Protein AF-A0A4R3Q0V5-F1 (afdb_monomer_lite)

Sequence (239 aa):
MDLADGASLELNTQTSIALRPSNGIGERIELINGEAMISRGMELAQALTVIAGDGSMSSRNARFNVSQSEPPATKKGGAFVQQKDNTMTISLRPILPLAAALTLSFASVGYSAEIFTTNGVAINGYDPVAYFTDHKPVKGSDKHTATYQGATFHFASAAHRDAFTANPGHFAPQYGGYCAFGTAQGHKASTEPQAFTVVDNKLYLNYNDSVLKTWRQDVSGYIKKADANWGKVRLQPDP

InterPro domains:
  IPR006860 FecR protein [PF04773] (3-71)
  IPR007029 YHS domain [PF04945] (129-175)

Radius of gyration: 23.53 Å; chains: 1; bounding box: 50×61×58 Å

Structure (mmCIF, N/CA/C/O backbone):
data_AF-A0A4R3Q0V5-F1
#
_entry.id   AF-A0A4R3Q0V5-F1
#
loop_
_atom_site.group_PDB
_atom_site.id
_atom_site.type_symbol
_atom_site.label_atom_id
_atom_site.label_alt_id
_atom_site.label_comp_id
_atom_site.label_asym_id
_atom_site.label_entity_id
_atom_site.label_seq_id
_atom_site.pdbx_PDB_ins_code
_atom_site.Cartn_x
_atom_site.Cartn_y
_atom_site.Cartn_z
_atom_site.occupancy
_atom_site.B_iso_or_equiv
_atom_site.auth_seq_id
_atom_site.auth_comp_id
_atom_site.auth_asym_id
_atom_site.auth_atom_id
_atom_site.pdbx_PDB_model_num
ATOM 1 N N . MET A 1 1 ? -26.298 8.132 -32.794 1.00 51.25 1 MET A N 1
ATOM 2 C CA . MET A 1 1 ? -27.408 7.160 -32.847 1.00 51.25 1 MET A CA 1
ATOM 3 C C . MET A 1 1 ? -27.765 6.802 -31.424 1.00 51.25 1 MET A C 1
ATOM 5 O O . MET A 1 1 ? -26.864 6.455 -30.671 1.00 51.25 1 MET A O 1
ATOM 9 N N . ASP A 1 2 ? -29.042 6.881 -31.075 1.00 48.97 2 ASP A N 1
ATOM 10 C CA . ASP A 1 2 ? -29.515 6.510 -29.743 1.00 48.97 2 ASP A CA 1
ATOM 11 C C . ASP A 1 2 ? -29.933 5.034 -29.726 1.00 48.97 2 ASP A C 1
ATOM 13 O O . ASP A 1 2 ? -30.581 4.548 -30.656 1.00 48.97 2 ASP A O 1
ATOM 17 N N . LEU A 1 3 ? -29.492 4.313 -28.699 1.00 58.09 3 LEU A N 1
ATOM 18 C CA . LEU A 1 3 ? -29.776 2.901 -28.453 1.00 58.09 3 LEU A CA 1
ATOM 19 C C . LEU A 1 3 ? -30.929 2.758 -27.448 1.00 58.09 3 LEU A C 1
ATOM 21 O O . LEU A 1 3 ? -31.303 3.715 -26.768 1.00 58.09 3 LEU A O 1
ATOM 25 N N . ALA A 1 4 ? -31.504 1.555 -27.363 1.00 46.31 4 ALA A N 1
ATOM 26 C CA . ALA A 1 4 ? -32.771 1.288 -26.675 1.00 46.31 4 ALA A CA 1
ATOM 27 C C . ALA A 1 4 ? -32.755 1.562 -25.156 1.00 46.31 4 ALA A C 1
ATOM 29 O O . ALA A 1 4 ? -33.811 1.569 -24.527 1.00 46.31 4 ALA A O 1
ATOM 30 N N . ASP A 1 5 ? -31.586 1.816 -24.568 1.00 55.50 5 ASP A N 1
ATOM 31 C CA . ASP A 1 5 ? -31.376 1.933 -23.128 1.00 55.50 5 ASP A CA 1
ATOM 32 C C . ASP A 1 5 ? -30.747 3.275 -22.690 1.00 55.50 5 ASP A C 1
ATOM 34 O O . ASP A 1 5 ? -30.164 3.397 -21.611 1.00 55.50 5 ASP A O 1
ATOM 38 N N . GLY A 1 6 ? -30.879 4.309 -23.529 1.00 52.16 6 GLY A N 1
ATOM 39 C CA . GLY A 1 6 ? -30.396 5.662 -23.235 1.00 52.16 6 GLY A CA 1
ATOM 40 C C . GLY A 1 6 ? -28.893 5.853 -23.458 1.00 52.16 6 GLY A C 1
ATOM 41 O O . GLY A 1 6 ? -28.337 6.885 -23.068 1.00 52.16 6 GLY A O 1
ATOM 42 N N . ALA A 1 7 ? -28.215 4.882 -24.079 1.00 55.56 7 ALA A N 1
ATOM 43 C CA . ALA A 1 7 ? -26.908 5.118 -24.682 1.00 55.56 7 ALA A CA 1
ATOM 44 C C . ALA A 1 7 ? -27.051 5.934 -25.966 1.00 55.56 7 ALA A C 1
ATOM 46 O O . ALA A 1 7 ? -27.840 5.589 -26.840 1.00 55.56 7 ALA A O 1
ATOM 47 N N . SER A 1 8 ? -26.211 6.949 -26.113 1.00 52.88 8 SER A N 1
ATOM 48 C CA . SER A 1 8 ? -25.960 7.615 -27.380 1.00 52.88 8 SER A CA 1
ATOM 49 C C . SER A 1 8 ? -24.568 7.243 -27.874 1.00 52.88 8 SER A C 1
ATOM 51 O O . SER A 1 8 ? -23.591 7.221 -27.115 1.00 52.88 8 SER A O 1
ATOM 53 N N . LEU A 1 9 ? -24.502 6.907 -29.154 1.00 57.62 9 LEU A N 1
ATOM 54 C CA . LEU A 1 9 ? -23.302 6.480 -29.849 1.00 57.62 9 LEU A CA 1
ATOM 55 C C . LEU A 1 9 ? -23.001 7.450 -30.988 1.00 57.62 9 LEU A C 1
ATOM 57 O O . LEU A 1 9 ? -23.801 7.587 -31.919 1.00 57.62 9 LEU A O 1
ATOM 61 N N . GLU A 1 10 ? -21.849 8.103 -30.932 1.00 55.50 10 GLU A N 1
ATOM 62 C CA . GLU A 1 10 ? -21.388 9.018 -31.972 1.00 55.50 10 GLU A CA 1
ATOM 63 C C . GLU A 1 10 ? -20.222 8.375 -32.729 1.00 55.50 10 GLU A C 1
ATOM 65 O O . GLU A 1 10 ? -19.238 7.934 -32.130 1.00 55.50 10 GLU A O 1
ATOM 70 N N . LEU A 1 11 ? -20.382 8.241 -34.047 1.00 54.06 11 LEU A N 1
ATOM 71 C CA . LEU A 1 11 ? -19.442 7.538 -34.920 1.00 54.06 11 LEU A CA 1
ATOM 72 C C . LEU A 1 11 ? -18.586 8.553 -35.668 1.00 54.06 11 LEU A C 1
ATOM 74 O O . LEU A 1 11 ? -19.134 9.427 -36.341 1.00 54.06 11 LEU A O 1
ATOM 78 N N . ASN A 1 12 ? -17.265 8.395 -35.620 1.00 55.06 12 ASN A N 1
ATOM 79 C CA . ASN A 1 12 ? -16.362 9.158 -36.479 1.00 55.06 12 ASN A CA 1
ATOM 80 C C . ASN A 1 12 ? -16.178 8.465 -37.843 1.00 55.06 12 ASN A C 1
ATOM 82 O O . ASN A 1 12 ? -16.655 7.347 -38.075 1.00 55.06 12 ASN A O 1
ATOM 86 N N . THR A 1 13 ? -15.507 9.136 -38.783 1.00 48.41 13 THR A N 1
ATOM 87 C CA . THR A 1 13 ? -15.308 8.638 -40.153 1.00 48.41 13 THR A CA 1
ATOM 88 C C . THR A 1 13 ? -14.553 7.298 -40.178 1.00 48.41 13 THR A C 1
ATOM 90 O O . THR A 1 13 ? -13.616 7.091 -39.418 1.00 48.41 13 THR A O 1
ATOM 93 N N . GLN A 1 14 ? -14.978 6.385 -41.067 1.00 45.44 14 GLN A N 1
ATOM 94 C CA . GLN A 1 14 ? -14.482 4.997 -41.218 1.00 45.44 14 GLN A CA 1
ATOM 95 C C . GLN A 1 14 ? -14.825 4.010 -40.081 1.00 45.44 14 GLN A C 1
ATOM 97 O O . GLN A 1 14 ? -14.161 2.986 -39.929 1.00 45.44 14 GLN A O 1
ATOM 102 N N . THR A 1 15 ? -15.903 4.254 -39.331 1.00 46.78 15 THR A N 1
ATOM 103 C CA . THR A 1 15 ? -16.307 3.379 -38.218 1.00 46.78 15 THR A CA 1
ATOM 104 C C . THR A 1 15 ? -17.338 2.320 -38.622 1.00 46.78 15 THR A C 1
ATOM 106 O O . THR A 1 15 ? -18.366 2.649 -39.211 1.00 46.78 15 THR A O 1
ATOM 109 N N . SER A 1 16 ? -17.086 1.047 -38.291 1.00 48.53 16 SER A N 1
ATOM 110 C CA . SER A 1 16 ? -18.006 -0.087 -38.504 1.00 48.53 16 SER A CA 1
ATOM 111 C C . SER A 1 16 ? -18.304 -0.808 -37.188 1.00 48.53 16 SER A C 1
ATOM 113 O O . SER A 1 16 ? -17.382 -1.151 -36.449 1.00 48.53 16 SER A O 1
ATOM 115 N N . ILE A 1 17 ? -19.587 -1.046 -36.891 1.00 54.16 17 ILE A N 1
ATOM 116 C CA . ILE A 1 17 ? -20.060 -1.619 -35.617 1.00 54.16 17 ILE A CA 1
ATOM 117 C C . ILE A 1 17 ? -21.088 -2.719 -35.871 1.00 54.16 17 ILE A C 1
ATOM 119 O O . ILE A 1 17 ? -21.924 -2.594 -36.765 1.00 54.16 17 ILE A O 1
ATOM 123 N N . ALA A 1 18 ? -21.062 -3.763 -35.041 1.00 45.44 18 ALA A N 1
ATOM 124 C CA . ALA A 1 18 ? -22.142 -4.736 -34.929 1.00 45.44 18 ALA A CA 1
ATOM 125 C C . ALA A 1 18 ? -22.799 -4.654 -33.543 1.00 45.44 18 ALA A C 1
ATOM 127 O O . ALA A 1 18 ? -22.137 -4.747 -32.508 1.00 45.44 18 ALA A O 1
ATOM 128 N N . LEU A 1 19 ? -24.124 -4.503 -33.526 1.00 50.09 19 LEU A N 1
ATOM 129 C CA . LEU A 1 19 ? -24.937 -4.577 -32.313 1.00 50.09 19 LEU A CA 1
ATOM 130 C C . LEU A 1 19 ? -25.494 -5.996 -32.192 1.00 50.09 19 LEU A C 1
ATOM 132 O O . LEU A 1 19 ? -26.115 -6.495 -33.133 1.00 50.09 19 LEU A O 1
ATOM 136 N N . ARG A 1 20 ? -25.281 -6.656 -31.048 1.00 51.31 20 ARG A N 1
ATOM 137 C CA . ARG A 1 20 ? -25.846 -7.987 -30.783 1.00 51.31 20 ARG A CA 1
ATOM 138 C C . ARG A 1 20 ? -26.666 -7.973 -29.490 1.00 51.31 20 ARG A C 1
ATOM 140 O O . ARG A 1 20 ? -26.156 -7.514 -28.466 1.00 51.31 20 ARG A O 1
ATOM 147 N N . PRO A 1 21 ? -27.898 -8.512 -29.488 1.00 43.78 21 PRO A N 1
ATOM 148 C CA . PRO A 1 21 ? -28.631 -8.717 -28.247 1.00 43.78 21 PRO A CA 1
ATOM 149 C C . PRO A 1 21 ? -27.905 -9.777 -27.408 1.00 43.78 21 PRO A C 1
ATOM 151 O O . PRO A 1 21 ? -27.525 -10.828 -27.928 1.00 43.78 21 PRO A O 1
ATOM 154 N N . SER A 1 22 ? -27.677 -9.501 -26.122 1.00 46.62 22 SER A N 1
ATOM 155 C CA . SER A 1 22 ? -27.099 -10.484 -25.200 1.00 46.62 22 SER A CA 1
ATOM 156 C C . SER A 1 22 ? -28.206 -11.161 -24.396 1.00 46.62 22 SER A C 1
ATOM 158 O O . SER A 1 22 ? -29.172 -10.522 -23.977 1.00 46.62 22 SER A O 1
ATOM 160 N N . ASN A 1 23 ? -28.075 -12.477 -24.216 1.00 43.16 23 ASN A N 1
ATOM 161 C CA . ASN A 1 23 ? -29.026 -13.350 -23.525 1.00 43.16 23 ASN A CA 1
ATOM 162 C C . ASN A 1 23 ? -29.043 -13.079 -22.005 1.00 43.16 23 ASN A C 1
ATOM 164 O O . ASN A 1 23 ? -28.651 -13.931 -21.212 1.00 43.16 23 ASN A O 1
ATOM 168 N N . GLY A 1 24 ? -29.483 -11.885 -21.601 1.00 41.03 24 GLY A N 1
ATOM 169 C CA . GLY A 1 24 ? -29.747 -11.522 -20.207 1.00 41.03 24 GLY A CA 1
ATOM 170 C C . GLY A 1 24 ? -28.596 -10.868 -19.432 1.00 41.03 24 GLY A C 1
ATOM 171 O O . GLY A 1 24 ? -28.723 -10.732 -18.220 1.00 41.03 24 GLY A O 1
ATOM 172 N N . ILE A 1 25 ? -27.499 -10.445 -20.080 1.00 42.22 25 ILE A N 1
ATOM 173 C CA . ILE A 1 25 ? -26.342 -9.796 -19.414 1.00 42.22 25 ILE A CA 1
ATOM 174 C C . ILE A 1 25 ? -26.039 -8.410 -20.027 1.00 42.22 25 ILE A C 1
ATOM 176 O O . ILE A 1 25 ? -24.888 -8.046 -20.256 1.00 42.22 25 ILE A O 1
ATOM 180 N N . GLY A 1 26 ? -27.082 -7.626 -20.317 1.00 50.62 26 GLY A N 1
ATOM 181 C CA . GLY A 1 26 ? -26.957 -6.275 -20.885 1.00 50.62 26 GLY A CA 1
ATOM 182 C C . GLY A 1 26 ? -26.629 -6.239 -22.385 1.00 50.62 26 GLY A C 1
ATOM 183 O O . GLY A 1 26 ? -26.308 -7.259 -22.990 1.00 50.62 26 GLY A O 1
ATOM 184 N N . GLU A 1 27 ? -26.760 -5.068 -23.012 1.00 53.47 27 GLU A N 1
ATOM 185 C CA . GLU A 1 27 ? -26.459 -4.871 -24.438 1.00 53.47 27 GLU A CA 1
ATOM 186 C C . GLU A 1 27 ? -24.952 -5.012 -24.727 1.00 53.47 27 GLU A C 1
ATOM 188 O O . GLU A 1 27 ? -24.115 -4.627 -23.909 1.00 53.47 27 GLU A O 1
ATOM 193 N N . ARG A 1 28 ? -24.595 -5.571 -25.894 1.00 56.16 28 ARG A N 1
ATOM 194 C CA . ARG A 1 28 ? -23.203 -5.766 -26.333 1.00 56.16 28 ARG A CA 1
ATOM 195 C C . ARG A 1 28 ? -22.960 -5.026 -27.644 1.00 56.16 28 ARG A C 1
ATOM 197 O O . ARG A 1 28 ? -23.637 -5.278 -28.643 1.00 56.16 28 ARG A O 1
ATOM 204 N N . ILE A 1 29 ? -21.959 -4.150 -27.631 1.00 58.69 29 ILE A N 1
ATOM 205 C CA . ILE A 1 29 ? -21.530 -3.364 -28.792 1.00 58.69 29 ILE A CA 1
ATOM 206 C C . ILE A 1 29 ? -20.139 -3.853 -29.200 1.00 58.69 29 ILE A C 1
ATOM 208 O O . ILE A 1 29 ? -19.209 -3.812 -28.391 1.00 58.69 29 ILE A O 1
ATOM 212 N N . GLU A 1 30 ? -20.007 -4.329 -30.439 1.00 56.00 30 GLU A N 1
ATOM 213 C CA . GLU A 1 30 ? -18.727 -4.733 -31.028 1.00 56.00 30 GLU A CA 1
ATOM 214 C C . GLU A 1 30 ? -18.257 -3.689 -32.040 1.00 56.00 30 GLU A C 1
ATOM 216 O O . GLU A 1 30 ? -18.910 -3.464 -33.063 1.00 56.00 30 GLU A O 1
ATOM 221 N N . LEU A 1 31 ? -17.111 -3.067 -31.756 1.00 51.47 31 LEU A N 1
ATOM 222 C CA . LEU A 1 31 ? -16.420 -2.184 -32.693 1.00 51.47 31 LEU A CA 1
ATOM 223 C C . LEU A 1 31 ? -15.531 -3.039 -33.603 1.00 51.47 31 LEU A C 1
ATOM 225 O O . LEU A 1 31 ? -14.720 -3.820 -33.108 1.00 51.47 31 LEU A O 1
ATOM 229 N N . ILE A 1 32 ? -15.723 -2.918 -34.917 1.00 51.44 32 ILE A N 1
ATOM 230 C CA . ILE A 1 32 ? -15.025 -3.731 -35.927 1.00 51.44 32 ILE A CA 1
ATOM 231 C C . ILE A 1 32 ? -13.851 -2.956 -36.541 1.00 51.44 32 ILE A C 1
ATOM 233 O O . ILE A 1 32 ? -12.831 -3.555 -36.875 1.00 51.44 32 ILE A O 1
ATOM 237 N N . ASN A 1 33 ? -14.002 -1.641 -36.723 1.00 42.12 33 ASN A N 1
ATOM 238 C CA . ASN A 1 33 ? -12.949 -0.723 -37.171 1.00 42.12 33 ASN A CA 1
ATOM 239 C C . ASN A 1 33 ? -13.370 0.732 -36.870 1.00 42.12 33 ASN A C 1
ATOM 241 O O . ASN A 1 33 ? -14.574 0.998 -36.810 1.00 42.12 33 ASN A O 1
ATOM 245 N N . GLY A 1 34 ? -12.416 1.655 -36.715 1.00 50.34 34 GLY A N 1
ATOM 246 C CA . GLY A 1 34 ? -12.646 3.100 -36.555 1.00 50.34 34 GLY A CA 1
ATOM 247 C C . GLY A 1 34 ? -12.667 3.609 -35.109 1.00 50.34 34 GLY A C 1
ATOM 248 O O . GLY A 1 34 ? -12.070 3.005 -34.215 1.00 50.34 34 GLY A O 1
ATOM 249 N N . GLU A 1 35 ? -13.332 4.748 -34.889 1.00 50.03 35 GLU A N 1
ATOM 250 C CA . GLU A 1 35 ? -13.437 5.414 -33.585 1.00 50.03 35 GLU A CA 1
ATOM 251 C C . GLU A 1 35 ? -14.895 5.732 -33.246 1.00 50.03 35 GLU A C 1
ATOM 253 O O . GLU A 1 35 ? -15.619 6.348 -34.034 1.00 50.03 35 GLU A O 1
ATOM 258 N N . ALA A 1 36 ? -15.320 5.348 -32.044 1.00 55.38 36 ALA A N 1
ATOM 259 C CA . ALA A 1 36 ? -16.656 5.651 -31.550 1.00 55.38 36 ALA A CA 1
ATOM 260 C C . ALA A 1 36 ? -16.598 6.252 -30.146 1.00 55.38 36 ALA A C 1
ATOM 262 O O . ALA A 1 36 ? -15.897 5.742 -29.263 1.00 55.38 36 ALA A O 1
ATOM 263 N N . MET A 1 37 ? -17.392 7.302 -29.935 1.00 50.75 37 MET A N 1
ATOM 264 C CA . MET A 1 37 ? -17.662 7.835 -28.608 1.00 50.75 37 MET A CA 1
ATOM 265 C C . MET A 1 37 ? -18.987 7.278 -28.102 1.00 50.75 37 MET A C 1
ATOM 267 O O . MET A 1 37 ? -20.028 7.423 -28.745 1.00 50.75 37 MET A O 1
ATOM 271 N N . ILE A 1 38 ? -18.945 6.654 -26.926 1.00 59.78 38 ILE A N 1
ATOM 272 C CA . ILE A 1 38 ? -20.128 6.081 -26.280 1.00 59.78 38 ILE A CA 1
ATOM 273 C C . ILE A 1 38 ? -20.432 6.890 -25.027 1.00 59.78 38 ILE A C 1
ATOM 275 O O . ILE A 1 38 ? -19.565 7.056 -24.169 1.00 59.78 38 ILE A O 1
ATOM 279 N N . SER A 1 39 ? -21.660 7.388 -24.917 1.00 51.66 39 SER A N 1
ATOM 280 C CA . SER A 1 39 ? -22.145 8.109 -23.741 1.00 51.66 39 SER A CA 1
ATOM 281 C C . SER A 1 39 ? -23.467 7.511 -23.277 1.00 51.66 39 SER A C 1
ATOM 283 O O . SER A 1 39 ? -24.396 7.412 -24.066 1.00 51.66 39 SER A O 1
ATOM 285 N N . ARG A 1 40 ? -23.588 7.135 -21.999 1.00 57.50 40 ARG A N 1
ATOM 286 C CA . ARG A 1 40 ? -24.842 6.604 -21.433 1.00 57.50 40 ARG A CA 1
ATOM 287 C C . ARG A 1 40 ? -25.222 7.338 -20.144 1.00 57.50 40 ARG A C 1
ATOM 289 O O . ARG A 1 40 ? -24.350 7.664 -19.338 1.00 57.50 40 ARG A O 1
ATOM 296 N N . GLY A 1 41 ? -26.513 7.648 -19.995 1.00 48.62 41 GLY A N 1
ATOM 297 C CA . GLY A 1 41 ? -27.083 8.320 -18.821 1.00 48.62 41 GLY A CA 1
ATOM 298 C C . GLY A 1 41 ? -27.108 7.436 -17.567 1.00 48.62 41 GLY A C 1
ATOM 299 O O . GLY A 1 41 ? -27.051 6.216 -17.658 1.00 48.62 41 GLY A O 1
ATOM 300 N N . MET A 1 42 ? -27.188 8.072 -16.396 1.00 46.09 42 MET A N 1
ATOM 301 C CA . MET A 1 42 ? -26.786 7.559 -15.072 1.00 46.09 42 MET A CA 1
ATOM 302 C C . MET A 1 42 ? -27.660 6.444 -14.456 1.00 46.09 42 MET A C 1
ATOM 304 O O . MET A 1 42 ? -27.523 6.159 -13.268 1.00 46.09 42 MET A O 1
ATOM 308 N N . GLU A 1 43 ? -28.568 5.819 -15.205 1.00 49.62 43 GLU A N 1
ATOM 309 C CA . GLU A 1 43 ? -29.700 5.116 -14.592 1.00 49.62 43 GLU A CA 1
ATOM 310 C C . GLU A 1 43 ? -30.045 3.770 -15.238 1.00 49.62 43 GLU A C 1
ATOM 312 O O . GLU A 1 43 ? -31.170 3.577 -15.673 1.00 49.62 43 GLU A O 1
ATOM 317 N N . LEU A 1 44 ? -29.122 2.794 -15.260 1.00 49.59 44 LEU A N 1
ATOM 318 C CA . LEU A 1 44 ? -29.512 1.383 -15.427 1.00 49.59 44 LEU A CA 1
ATOM 319 C C . LEU A 1 44 ? -28.695 0.399 -14.571 1.00 49.59 44 LEU A C 1
ATOM 321 O O . LEU A 1 44 ? -27.491 0.528 -14.364 1.00 49.59 44 LEU A O 1
ATOM 325 N N . ALA A 1 45 ? -29.390 -0.636 -14.085 1.00 47.38 45 ALA A N 1
ATOM 326 C CA . ALA A 1 45 ? -28.913 -1.625 -13.114 1.00 47.38 45 ALA A CA 1
ATOM 327 C C . ALA A 1 45 ? -27.976 -2.715 -13.683 1.00 47.38 45 ALA A C 1
ATOM 329 O O . ALA A 1 45 ? -27.543 -3.595 -12.933 1.00 47.38 45 ALA A O 1
ATOM 330 N N . GLN A 1 46 ? -27.649 -2.697 -14.979 1.00 50.56 46 GLN A N 1
ATOM 331 C CA . GLN A 1 46 ? -26.840 -3.727 -15.649 1.00 50.56 46 GLN A CA 1
ATOM 332 C C . GLN A 1 46 ? -25.678 -3.085 -16.417 1.00 50.56 46 GLN A C 1
ATOM 334 O O . GLN A 1 46 ? -25.827 -2.017 -17.002 1.00 50.56 46 GLN A O 1
ATOM 339 N N . ALA A 1 47 ? -24.499 -3.709 -16.353 1.00 49.50 47 ALA A N 1
ATOM 340 C CA . ALA A 1 47 ? -23.274 -3.163 -16.932 1.00 49.50 47 ALA A CA 1
ATOM 341 C C . ALA A 1 47 ? -23.277 -3.289 -18.464 1.00 49.50 47 ALA A C 1
ATOM 343 O O . ALA A 1 47 ? -23.574 -4.357 -18.997 1.00 49.50 47 ALA A O 1
ATOM 344 N N . LEU A 1 48 ? -22.915 -2.211 -19.161 1.00 55.38 48 LEU A N 1
ATOM 345 C CA . LEU A 1 48 ? -22.660 -2.222 -20.598 1.00 55.38 48 LEU A CA 1
ATOM 346 C C . LEU A 1 48 ? -21.292 -2.843 -20.841 1.00 55.38 48 LEU A C 1
ATOM 348 O O . LEU A 1 48 ? -20.298 -2.348 -20.308 1.00 55.38 48 LEU A O 1
ATOM 352 N N . THR A 1 49 ? -21.229 -3.887 -21.662 1.00 54.81 49 THR A N 1
ATOM 353 C CA . THR A 1 49 ? -19.958 -4.519 -22.025 1.00 54.81 49 THR A CA 1
ATOM 354 C C . THR A 1 49 ? -19.621 -4.223 -23.480 1.00 54.81 49 THR A C 1
ATOM 356 O O . THR A 1 49 ? -20.354 -4.601 -24.393 1.00 54.81 49 THR A O 1
ATOM 359 N N . VAL A 1 50 ? -18.498 -3.542 -23.687 1.00 54.88 50 VAL A N 1
ATOM 360 C CA . VAL A 1 50 ? -17.956 -3.178 -24.996 1.00 54.88 50 VAL A CA 1
ATOM 361 C C . VAL A 1 50 ? -16.764 -4.065 -25.299 1.00 54.88 50 VAL A C 1
ATOM 363 O O . VAL A 1 50 ? -15.903 -4.276 -24.442 1.00 54.88 50 VAL A O 1
ATOM 366 N N . ILE A 1 51 ? -16.730 -4.604 -26.513 1.00 51.47 51 ILE A N 1
ATOM 367 C CA . ILE A 1 51 ? -15.681 -5.522 -26.956 1.00 51.47 51 ILE A CA 1
ATOM 368 C C . ILE A 1 51 ? -15.041 -4.960 -28.222 1.00 51.47 51 ILE A C 1
ATOM 370 O O . ILE A 1 51 ? -15.738 -4.580 -29.164 1.00 51.47 51 ILE A O 1
ATOM 374 N N . ALA A 1 52 ? -13.711 -4.888 -28.213 1.00 47.91 52 ALA A N 1
ATOM 375 C CA . ALA A 1 52 ? -12.896 -4.400 -29.318 1.00 47.91 52 ALA A CA 1
ATOM 376 C C . ALA A 1 52 ? -11.689 -5.333 -29.489 1.00 47.91 52 ALA A C 1
ATOM 378 O O . ALA A 1 52 ? -10.818 -5.401 -28.619 1.00 47.91 52 ALA A O 1
ATOM 379 N N . GLY A 1 53 ? -11.653 -6.083 -30.594 1.00 55.34 53 GLY A N 1
ATOM 380 C CA . GLY A 1 53 ? -10.664 -7.149 -30.789 1.00 55.34 53 GLY A CA 1
ATOM 381 C C . GLY A 1 53 ? -10.780 -8.250 -29.724 1.00 55.34 53 GLY A C 1
ATOM 382 O O . GLY A 1 53 ? -11.838 -8.857 -29.575 1.00 55.34 53 GLY A O 1
ATOM 383 N N . ASP A 1 54 ? -9.693 -8.511 -28.993 1.00 43.44 54 ASP A N 1
ATOM 384 C CA . ASP A 1 54 ? -9.626 -9.448 -27.860 1.00 43.44 54 ASP A CA 1
ATOM 385 C C . ASP A 1 54 ? -9.820 -8.778 -26.484 1.00 43.44 54 ASP A C 1
ATOM 387 O O . ASP A 1 54 ? -9.865 -9.462 -25.460 1.00 43.44 54 ASP A O 1
ATOM 391 N N . GLY A 1 55 ? -9.980 -7.452 -26.448 1.00 40.31 55 GLY A N 1
ATOM 392 C CA . GLY A 1 55 ? -10.257 -6.690 -25.235 1.00 40.31 55 GLY A CA 1
ATOM 393 C C . GLY A 1 55 ? -11.753 -6.606 -24.921 1.00 40.31 55 GLY A C 1
ATOM 394 O O . GLY A 1 55 ? -12.582 -6.406 -25.810 1.00 40.31 55 GLY A O 1
ATOM 395 N N . SER A 1 56 ? -12.106 -6.696 -23.635 1.00 43.53 56 SER A N 1
ATOM 396 C CA . SER A 1 56 ? -13.468 -6.455 -23.145 1.00 43.53 56 SER A CA 1
ATOM 397 C C . SER A 1 56 ? -13.466 -5.457 -21.997 1.00 43.53 56 SER A C 1
ATOM 399 O O . SER A 1 56 ? -12.695 -5.611 -21.050 1.00 43.53 56 SER A O 1
ATOM 401 N N . MET A 1 57 ? -14.373 -4.486 -22.038 1.00 49.06 57 MET A N 1
ATOM 402 C CA . MET A 1 57 ? -14.566 -3.518 -20.966 1.00 49.06 57 MET A CA 1
ATOM 403 C C . MET A 1 57 ? -16.036 -3.476 -20.566 1.00 49.06 57 MET A C 1
ATOM 405 O O . MET A 1 57 ? -16.901 -3.294 -21.416 1.00 49.06 57 MET A O 1
ATOM 409 N N . SER A 1 58 ? -16.322 -3.640 -19.274 1.00 49.53 58 SER A N 1
ATOM 410 C CA . SER A 1 58 ? -17.679 -3.588 -18.730 1.00 49.53 58 SER A CA 1
ATOM 411 C C . SER A 1 58 ? -17.805 -2.412 -17.771 1.00 49.53 58 SER A C 1
ATOM 413 O O . SER A 1 58 ? -17.025 -2.305 -16.825 1.00 49.53 58 SER A O 1
ATOM 415 N N . SER A 1 59 ? -18.757 -1.512 -18.012 1.00 52.09 59 SER A N 1
ATOM 416 C CA . SER A 1 59 ? -19.010 -0.375 -17.127 1.00 52.09 59 SER A CA 1
ATOM 417 C C . SER A 1 59 ? -20.497 -0.071 -16.997 1.00 52.09 59 SER A C 1
ATOM 419 O O . SER A 1 59 ? -21.274 -0.232 -17.934 1.00 52.09 59 SER A O 1
ATOM 421 N N . ARG A 1 60 ? -20.902 0.371 -15.803 1.00 50.59 60 ARG A N 1
ATOM 422 C CA . ARG A 1 60 ? -22.287 0.753 -15.489 1.00 50.59 60 ARG A CA 1
ATOM 423 C C . ARG A 1 60 ? -22.572 2.226 -15.794 1.00 50.59 60 ARG A C 1
ATOM 425 O O . ARG A 1 60 ? -23.705 2.542 -16.110 1.00 50.59 60 ARG A O 1
ATOM 432 N N . ASN A 1 61 ? -21.548 3.084 -15.757 1.00 47.50 61 ASN A N 1
ATOM 433 C CA . ASN A 1 61 ? -21.614 4.518 -16.061 1.00 47.50 61 ASN A CA 1
ATOM 434 C C . ASN A 1 61 ? -20.291 4.932 -16.714 1.00 47.50 61 ASN A C 1
ATOM 436 O O . ASN A 1 61 ? -19.268 4.943 -16.027 1.00 47.50 61 ASN A O 1
ATOM 440 N N . ALA A 1 62 ? -20.266 5.256 -18.011 1.00 50.38 62 ALA A N 1
ATOM 441 C CA . ALA A 1 62 ? -19.019 5.691 -18.638 1.00 50.38 62 ALA A CA 1
ATOM 442 C C . ALA A 1 62 ? -19.210 6.553 -19.898 1.00 50.38 62 ALA A C 1
ATOM 444 O O . ALA A 1 62 ? -20.166 6.385 -20.656 1.00 50.38 62 ALA A O 1
ATOM 445 N N . ARG A 1 63 ? -18.250 7.469 -20.096 1.00 49.56 63 ARG A N 1
ATOM 446 C CA . ARG A 1 63 ? -17.963 8.170 -21.353 1.00 49.56 63 ARG A CA 1
ATOM 447 C C . ARG A 1 63 ? -16.522 7.867 -21.730 1.00 49.56 63 ARG A C 1
ATOM 449 O O . ARG A 1 63 ? -15.617 8.233 -20.984 1.00 49.56 63 ARG A O 1
ATOM 456 N N . PHE A 1 64 ? -16.304 7.173 -22.834 1.00 53.03 64 PHE A N 1
ATOM 457 C CA . PHE A 1 64 ? -14.965 6.770 -23.258 1.00 53.03 64 PHE A CA 1
ATOM 458 C C . PHE A 1 64 ? -14.883 6.703 -24.779 1.00 53.03 64 PHE A C 1
ATOM 460 O O . PHE A 1 64 ? -15.886 6.472 -25.456 1.00 53.03 64 PHE A O 1
ATOM 467 N N . ASN A 1 65 ? -13.676 6.933 -25.296 1.00 47.34 65 ASN A N 1
ATOM 468 C CA . ASN A 1 65 ? -13.360 6.796 -26.710 1.00 47.34 65 ASN A CA 1
ATOM 469 C C . ASN A 1 65 ? -12.694 5.436 -26.928 1.00 47.34 65 ASN A C 1
ATOM 471 O O . ASN A 1 65 ? -11.734 5.106 -26.228 1.00 47.34 65 ASN A O 1
ATOM 475 N N . VAL A 1 66 ? -13.194 4.657 -27.882 1.00 51.47 66 VAL A N 1
ATOM 476 C CA . VAL A 1 66 ? -12.586 3.380 -28.276 1.00 51.47 66 VAL A CA 1
ATOM 477 C C . VAL A 1 66 ? -12.079 3.528 -29.700 1.00 51.47 66 VAL A C 1
ATOM 479 O O . VAL A 1 66 ? -12.860 3.888 -30.579 1.00 51.47 66 VAL A O 1
ATOM 482 N N . SER A 1 67 ? -10.793 3.254 -29.924 1.00 47.75 67 SER A N 1
ATOM 483 C CA . SER A 1 67 ? -10.198 3.210 -31.259 1.00 47.75 67 SER A CA 1
ATOM 484 C C . SER A 1 67 ? -9.544 1.856 -31.518 1.00 47.75 67 SER A C 1
ATOM 486 O O . SER A 1 67 ? -8.877 1.280 -30.653 1.00 47.75 67 SER A O 1
ATOM 488 N N . GLN A 1 68 ? -9.758 1.331 -32.722 1.00 42.88 68 GLN A N 1
ATOM 489 C CA . GLN A 1 68 ? -9.119 0.113 -33.204 1.00 42.88 68 GLN A CA 1
ATOM 490 C C . GLN A 1 68 ? -8.404 0.434 -34.516 1.00 42.88 68 GLN A C 1
ATOM 492 O O . GLN A 1 68 ? -9.040 0.847 -35.480 1.00 42.88 68 GLN A O 1
ATOM 497 N N . SER A 1 69 ? -7.084 0.255 -34.553 1.00 44.56 69 SER A N 1
ATOM 498 C CA . SER A 1 69 ? -6.284 0.370 -35.774 1.00 44.56 69 SER A CA 1
ATOM 499 C C . SER A 1 69 ? -5.864 -1.013 -36.272 1.00 44.56 69 SER A C 1
ATOM 501 O O . SER A 1 69 ? -5.568 -1.910 -35.477 1.00 44.56 69 SER A O 1
ATOM 503 N N . GLU A 1 70 ? -5.842 -1.206 -37.594 1.00 38.34 70 GLU A N 1
ATOM 504 C CA . GLU A 1 70 ? -5.300 -2.432 -38.184 1.00 38.34 70 GLU A CA 1
ATOM 505 C C . GLU A 1 70 ? -3.795 -2.550 -37.872 1.00 38.34 70 GLU A C 1
ATOM 507 O O . GLU A 1 70 ? -3.049 -1.576 -38.026 1.00 38.34 70 GLU A O 1
ATOM 512 N N . PRO A 1 71 ? -3.315 -3.721 -37.415 1.00 37.25 71 PRO A N 1
ATOM 513 C CA . PRO A 1 71 ? -1.914 -3.889 -37.056 1.00 37.25 71 PRO A CA 1
ATOM 514 C C . PRO A 1 71 ? -1.019 -3.999 -38.307 1.00 37.25 71 PRO A C 1
ATOM 516 O O . PRO A 1 71 ? -1.420 -4.624 -39.291 1.00 37.25 71 PRO A O 1
ATOM 519 N N . PRO A 1 72 ? 0.236 -3.498 -38.282 1.00 32.22 72 PRO A N 1
ATOM 520 C CA . PRO A 1 72 ? 1.225 -3.899 -39.276 1.00 32.22 72 PRO A CA 1
ATOM 521 C C . PRO A 1 72 ? 1.498 -5.405 -39.131 1.00 32.22 72 PRO A C 1
ATOM 523 O O . PRO A 1 72 ? 1.503 -5.931 -38.016 1.00 32.22 72 PRO A O 1
ATOM 526 N N . ALA A 1 73 ? 1.721 -6.084 -40.260 1.00 39.16 73 ALA A N 1
ATOM 527 C CA . ALA A 1 73 ? 1.594 -7.534 -40.482 1.00 39.16 73 ALA A CA 1
ATOM 528 C C . ALA A 1 73 ? 2.462 -8.502 -39.630 1.00 39.16 73 ALA A C 1
ATOM 530 O O . ALA A 1 73 ? 2.639 -9.657 -40.007 1.00 39.16 73 ALA A O 1
ATOM 531 N N . THR A 1 74 ? 3.006 -8.095 -38.481 1.00 34.44 74 THR A N 1
ATOM 532 C CA . THR A 1 74 ? 3.870 -8.932 -37.628 1.00 34.44 74 THR A CA 1
ATOM 533 C C . THR A 1 74 ? 3.594 -8.868 -36.118 1.00 34.44 74 THR A C 1
ATOM 535 O O . THR A 1 74 ? 4.344 -9.477 -35.355 1.00 34.44 74 THR A O 1
ATOM 538 N N . LYS A 1 75 ? 2.510 -8.236 -35.634 1.00 36.25 75 LYS A N 1
ATOM 539 C CA . LYS A 1 75 ? 2.089 -8.334 -34.215 1.00 36.25 75 LYS A CA 1
ATOM 540 C C . LYS A 1 75 ? 0.566 -8.383 -34.044 1.00 36.25 75 LYS A C 1
ATOM 542 O O . LYS A 1 75 ? -0.155 -7.679 -34.740 1.00 36.25 75 LYS A O 1
ATOM 547 N N . LYS A 1 76 ? 0.084 -9.200 -33.092 1.00 34.03 76 LYS A N 1
ATOM 548 C CA . LYS A 1 76 ? -1.328 -9.233 -32.662 1.00 34.03 76 LYS A CA 1
ATOM 549 C C . LYS A 1 76 ? -1.728 -7.843 -32.147 1.00 34.03 76 LYS A C 1
ATOM 551 O O . LYS A 1 76 ? -1.064 -7.317 -31.256 1.00 34.03 76 LYS A O 1
ATOM 556 N N . GLY A 1 77 ? -2.748 -7.250 -32.766 1.00 31.73 77 GLY A N 1
ATOM 557 C CA . GLY A 1 77 ? -3.228 -5.902 -32.463 1.00 31.73 77 GLY A CA 1
ATOM 558 C C . GLY A 1 77 ? -3.893 -5.837 -31.091 1.00 31.73 77 GLY A C 1
ATOM 559 O O . GLY A 1 77 ? -4.753 -6.658 -30.797 1.00 31.73 77 GLY A O 1
ATOM 560 N N . GLY A 1 78 ? -3.476 -4.877 -30.266 1.00 31.75 78 GLY A N 1
ATOM 561 C CA . GLY A 1 78 ? -4.124 -4.534 -29.002 1.00 31.75 78 GLY A CA 1
ATOM 562 C C . GLY A 1 78 ? -4.881 -3.217 -29.151 1.00 31.75 78 GLY A C 1
ATOM 563 O O . GLY A 1 78 ? -4.379 -2.283 -29.777 1.00 31.75 78 GLY A O 1
ATOM 564 N N . ALA A 1 79 ? -6.092 -3.149 -28.604 1.00 33.97 79 ALA A N 1
ATOM 565 C CA . ALA A 1 79 ? -6.859 -1.912 -28.525 1.00 33.97 79 ALA A CA 1
ATOM 566 C C . ALA A 1 79 ? -6.286 -1.014 -27.414 1.00 33.97 79 ALA A C 1
ATOM 568 O O . ALA A 1 79 ? -6.001 -1.484 -26.312 1.00 33.97 79 ALA A O 1
ATOM 569 N N . PHE A 1 80 ? -6.124 0.280 -27.693 1.00 35.03 80 PHE A N 1
ATOM 570 C CA . PHE A 1 80 ? -5.641 1.267 -26.726 1.00 35.03 80 PHE A CA 1
ATOM 571 C C . PHE A 1 80 ? -6.809 2.153 -26.290 1.00 35.03 80 PHE A C 1
ATOM 573 O O . PHE A 1 80 ? -7.409 2.844 -27.108 1.00 35.03 80 PHE A O 1
ATOM 580 N N . VAL A 1 81 ? -7.124 2.158 -24.994 1.00 34.34 81 VAL A N 1
ATOM 581 C CA . VAL A 1 81 ? -8.101 3.083 -24.404 1.00 34.34 81 VAL A CA 1
ATOM 582 C C . VAL A 1 81 ? -7.325 4.226 -23.760 1.00 34.34 81 VAL A C 1
ATOM 584 O O . VAL A 1 81 ? -6.552 4.004 -22.832 1.00 34.34 81 VAL A O 1
ATOM 587 N N . GLN A 1 82 ? -7.506 5.445 -24.267 1.00 33.91 82 GLN A N 1
ATOM 588 C CA . GLN A 1 82 ? -6.899 6.659 -23.715 1.00 33.91 82 GLN A CA 1
ATOM 589 C C . GLN A 1 82 ? -7.990 7.552 -23.120 1.00 33.91 82 GLN A C 1
ATOM 591 O O . GLN A 1 82 ? -8.913 7.971 -23.821 1.00 33.91 82 GLN A O 1
ATOM 596 N N . GLN A 1 83 ? -7.869 7.872 -21.832 1.00 32.53 83 GLN A N 1
ATOM 597 C CA . GLN A 1 83 ? -8.692 8.878 -21.168 1.00 32.53 83 GLN A CA 1
ATOM 598 C C . GLN A 1 83 ? -8.061 10.255 -21.412 1.00 32.53 83 GLN A C 1
ATOM 600 O O . GLN A 1 83 ? -6.976 10.549 -20.916 1.00 32.53 83 GLN A O 1
ATOM 605 N N . LYS A 1 84 ? -8.710 11.095 -22.224 1.00 31.41 84 LYS A N 1
ATOM 606 C CA . LYS A 1 84 ? -8.271 12.478 -22.458 1.00 31.41 84 LYS A CA 1
ATOM 607 C C . LYS A 1 84 ? -8.876 13.373 -21.378 1.00 31.41 84 LYS A C 1
ATOM 609 O O . LYS A 1 84 ? -10.046 13.735 -21.465 1.00 31.41 84 LYS A O 1
ATOM 614 N N . ASP A 1 85 ? -8.083 13.717 -20.371 1.00 34.19 85 ASP A N 1
ATOM 615 C CA . ASP A 1 85 ? -8.482 14.697 -19.364 1.00 34.19 85 ASP A CA 1
ATOM 616 C C . ASP A 1 85 ? -8.457 16.133 -19.925 1.00 34.19 85 ASP A C 1
ATOM 618 O O . ASP A 1 85 ? -7.642 16.504 -20.777 1.00 34.19 85 ASP A O 1
ATOM 622 N N . ASN A 1 86 ? -9.405 16.929 -19.423 1.00 32.62 86 ASN A N 1
ATOM 623 C CA . ASN A 1 86 ? -9.696 18.325 -19.740 1.00 32.62 86 ASN A CA 1
ATOM 624 C C . ASN A 1 86 ? -8.456 19.225 -19.833 1.00 32.62 86 ASN A C 1
ATOM 626 O O . ASN A 1 86 ? -7.801 19.516 -18.833 1.00 32.62 86 ASN A O 1
ATOM 630 N N . THR A 1 87 ? -8.226 19.811 -21.007 1.00 25.11 87 THR A N 1
ATOM 631 C CA . THR A 1 87 ? -7.361 20.989 -21.138 1.00 25.11 87 THR A CA 1
ATOM 632 C C . THR A 1 87 ? -8.212 22.249 -20.970 1.00 25.11 87 THR A C 1
ATOM 634 O O . THR A 1 87 ? -8.968 22.617 -21.865 1.00 25.11 87 THR A O 1
ATOM 637 N N . MET A 1 88 ? -8.111 22.926 -19.823 1.00 24.19 88 MET A N 1
ATOM 638 C CA . MET A 1 88 ? -8.657 24.277 -19.662 1.00 24.19 88 MET A CA 1
ATOM 639 C C . MET A 1 88 ? -7.710 25.267 -20.348 1.00 24.19 88 MET A C 1
ATOM 641 O O . MET A 1 88 ? -6.595 25.500 -19.884 1.00 24.19 88 MET A O 1
ATOM 645 N N . THR A 1 89 ? -8.130 25.836 -21.476 1.00 23.11 89 THR A N 1
ATOM 646 C CA . THR A 1 89 ? -7.389 26.905 -22.156 1.00 23.11 89 THR A CA 1
ATOM 647 C C . THR A 1 89 ? -7.746 28.240 -21.507 1.00 23.11 89 THR A C 1
ATOM 649 O O . THR A 1 89 ? -8.878 28.703 -21.619 1.00 23.11 89 THR A O 1
ATOM 652 N N . ILE A 1 90 ? -6.791 28.879 -20.831 1.00 29.44 90 ILE A N 1
ATOM 653 C CA . ILE A 1 90 ? -6.925 30.281 -20.420 1.00 29.44 90 ILE A CA 1
ATOM 654 C C . ILE A 1 90 ? -6.326 31.133 -21.538 1.00 29.44 90 ILE A C 1
ATOM 656 O O . ILE A 1 90 ? -5.113 31.174 -21.727 1.00 29.44 90 ILE A O 1
ATOM 660 N N . SER A 1 91 ? -7.177 31.805 -22.307 1.00 27.53 91 SER A N 1
ATOM 661 C CA . SER A 1 91 ? -6.754 32.771 -23.320 1.00 27.53 91 SER A CA 1
ATOM 662 C C . SER A 1 91 ? -6.413 34.112 -22.661 1.00 27.53 91 SER A C 1
ATOM 664 O O . SER A 1 91 ? -7.319 34.849 -22.268 1.00 27.53 91 SER A O 1
ATOM 666 N N . LEU A 1 92 ? -5.124 34.452 -22.557 1.00 32.59 92 LEU A N 1
ATOM 667 C CA . LEU A 1 92 ? -4.689 35.810 -22.213 1.00 32.59 92 LEU A CA 1
ATOM 668 C C . LEU A 1 92 ? -4.561 36.665 -23.483 1.00 32.59 92 LEU A C 1
ATOM 670 O O . LEU A 1 92 ? -3.883 36.290 -24.437 1.00 32.59 92 LEU A O 1
ATOM 674 N N . ARG A 1 93 ? -5.214 37.832 -23.484 1.00 37.16 93 ARG A N 1
ATOM 675 C CA . ARG A 1 93 ? -5.019 38.883 -24.498 1.00 37.16 93 ARG A CA 1
ATOM 676 C C . ARG A 1 93 ? -3.709 39.635 -24.211 1.00 37.16 93 ARG A C 1
ATOM 678 O O . ARG A 1 93 ? -3.412 39.853 -23.036 1.00 37.16 93 ARG A O 1
ATOM 685 N N . PRO A 1 94 ? -2.941 40.065 -25.228 1.00 35.28 94 PRO A N 1
ATOM 686 C CA . PRO A 1 94 ? -1.664 40.723 -24.999 1.00 35.28 94 PRO A CA 1
ATOM 687 C C . PRO A 1 94 ? -1.902 42.178 -24.579 1.00 35.28 94 PRO A C 1
ATOM 689 O O . PRO A 1 94 ? -2.538 42.942 -25.302 1.00 35.28 94 PRO A O 1
ATOM 692 N N . ILE A 1 95 ? -1.379 42.571 -23.418 1.00 43.66 95 ILE A N 1
ATOM 693 C CA . ILE A 1 95 ? -1.189 43.977 -23.044 1.00 43.66 95 ILE A CA 1
ATOM 694 C C . ILE A 1 95 ? 0.318 44.168 -22.828 1.00 43.66 95 ILE A C 1
ATOM 696 O O . ILE A 1 95 ? 0.963 43.334 -22.195 1.00 43.66 95 ILE A O 1
ATOM 700 N N . LEU A 1 96 ? 0.865 45.220 -23.443 1.00 34.53 96 LEU A N 1
ATOM 701 C CA . LEU A 1 96 ? 2.287 45.589 -23.506 1.00 34.53 96 LEU A CA 1
ATOM 702 C C . LEU A 1 96 ? 3.012 45.564 -22.139 1.00 34.53 96 LEU A C 1
ATOM 704 O O . LEU A 1 96 ? 2.387 45.806 -21.107 1.00 34.53 96 LEU A O 1
ATOM 708 N N . PRO A 1 97 ? 4.340 45.323 -22.120 1.00 41.25 97 PRO A N 1
ATOM 709 C CA . PRO A 1 97 ? 5.065 44.947 -20.915 1.00 41.25 97 PRO A CA 1
ATOM 710 C C . PRO A 1 97 ? 5.447 46.175 -20.081 1.00 41.25 97 PRO A C 1
ATOM 712 O O . PRO A 1 97 ? 6.174 47.048 -20.549 1.00 41.25 97 PRO A O 1
ATOM 715 N N . LEU A 1 98 ? 5.034 46.206 -18.813 1.00 42.25 98 LEU A N 1
ATOM 716 C CA . LEU A 1 98 ? 5.703 47.001 -17.786 1.00 42.25 98 LEU A CA 1
ATOM 717 C C . LEU A 1 98 ? 6.322 46.025 -16.785 1.00 42.25 98 LEU A C 1
ATOM 719 O O . LEU A 1 98 ? 5.623 45.348 -16.035 1.00 42.25 98 LEU A O 1
ATOM 723 N N . ALA A 1 99 ? 7.645 45.896 -16.851 1.00 46.75 99 ALA A N 1
ATOM 724 C CA . ALA A 1 99 ? 8.425 44.996 -16.018 1.00 46.75 99 ALA A CA 1
ATOM 725 C C . ALA A 1 99 ? 8.350 45.422 -14.543 1.00 46.75 99 ALA A C 1
ATOM 727 O O . ALA A 1 99 ? 9.045 46.339 -14.114 1.00 46.75 99 ALA A O 1
ATOM 728 N N . ALA A 1 100 ? 7.525 44.726 -13.763 1.00 43.94 100 ALA A N 1
ATOM 729 C CA . ALA A 1 100 ? 7.613 44.689 -12.311 1.00 43.94 100 ALA A CA 1
ATOM 730 C C . ALA A 1 100 ? 7.970 43.253 -11.914 1.00 43.94 100 ALA A C 1
ATOM 732 O O . ALA A 1 100 ? 7.159 42.336 -12.047 1.00 43.94 100 ALA A O 1
ATOM 733 N N . ALA A 1 101 ? 9.218 43.048 -11.491 1.00 49.12 101 ALA A N 1
ATOM 734 C CA . ALA A 1 101 ? 9.708 41.770 -10.993 1.00 49.12 101 ALA A CA 1
ATOM 735 C C . ALA A 1 101 ? 9.031 41.448 -9.652 1.00 49.12 101 ALA A C 1
ATOM 737 O O . ALA A 1 101 ? 9.522 41.809 -8.586 1.00 49.12 101 ALA A O 1
ATOM 738 N N . LEU A 1 102 ? 7.875 40.788 -9.716 1.00 44.19 102 LEU A N 1
ATOM 739 C CA . LEU A 1 102 ? 7.211 40.203 -8.561 1.00 44.19 102 LEU A CA 1
ATOM 740 C C . LEU A 1 102 ? 7.722 38.768 -8.415 1.00 44.19 102 LEU A C 1
ATOM 742 O O . LEU A 1 102 ? 7.282 37.857 -9.115 1.00 44.19 102 LEU A O 1
ATOM 746 N N . THR A 1 103 ? 8.697 38.571 -7.533 1.00 42.22 103 THR A N 1
ATOM 747 C CA . THR A 1 103 ? 9.152 37.241 -7.127 1.00 42.22 103 THR A CA 1
ATOM 748 C C . THR A 1 103 ? 8.012 36.535 -6.393 1.00 42.22 103 THR A C 1
ATOM 750 O O . THR A 1 103 ? 7.830 36.720 -5.189 1.00 42.22 103 THR A O 1
ATOM 753 N N . LEU A 1 104 ? 7.216 35.738 -7.110 1.00 45.44 104 LEU A N 1
ATOM 754 C CA . LEU A 1 104 ? 6.335 34.760 -6.484 1.00 45.44 104 LEU A CA 1
ATOM 755 C C . LEU A 1 104 ? 7.216 33.653 -5.902 1.00 45.44 104 LEU A C 1
ATOM 757 O O . LEU A 1 104 ? 7.645 32.739 -6.606 1.00 45.44 104 LEU A O 1
ATOM 761 N N . SER A 1 105 ? 7.486 33.736 -4.602 1.00 41.47 105 SER A N 1
ATOM 762 C CA . SER A 1 105 ? 7.908 32.575 -3.830 1.00 41.47 105 SER A CA 1
ATOM 763 C C . SER A 1 105 ? 6.757 31.573 -3.854 1.00 41.47 105 SER A C 1
ATOM 765 O O . SER A 1 105 ? 5.787 31.714 -3.110 1.00 41.47 105 SER A O 1
ATOM 767 N N . PHE A 1 106 ? 6.840 30.567 -4.722 1.00 45.47 106 PHE A N 1
ATOM 768 C CA . PHE A 1 106 ? 6.030 29.367 -4.574 1.00 45.47 106 PHE A CA 1
ATOM 769 C C . PHE A 1 106 ? 6.510 28.674 -3.299 1.00 45.47 106 PHE A C 1
ATOM 771 O O . PHE A 1 106 ? 7.457 27.892 -3.322 1.00 45.47 106 PHE A O 1
ATOM 778 N N . ALA A 1 107 ? 5.883 28.986 -2.165 1.00 37.88 107 ALA A N 1
ATOM 779 C CA . ALA A 1 107 ? 5.898 28.067 -1.046 1.00 37.88 107 ALA A CA 1
ATOM 780 C C . ALA A 1 107 ? 5.259 26.783 -1.576 1.00 37.88 107 ALA A C 1
ATOM 782 O O . ALA A 1 107 ? 4.063 26.750 -1.865 1.00 37.88 107 ALA A O 1
ATOM 783 N N . SER A 1 108 ? 6.076 25.756 -1.797 1.00 42.59 108 SER A N 1
ATOM 784 C CA . SER A 1 108 ? 5.601 24.410 -2.061 1.00 42.59 108 SER A CA 1
ATOM 785 C C . SER A 1 108 ? 4.688 24.044 -0.900 1.00 42.59 108 SER A C 1
ATOM 787 O O . SER A 1 108 ? 5.164 23.781 0.205 1.00 42.59 108 SER A O 1
ATOM 789 N N . VAL A 1 109 ? 3.375 24.102 -1.131 1.00 40.81 109 VAL A N 1
ATOM 790 C CA . VAL A 1 109 ? 2.393 23.511 -0.231 1.00 40.81 109 VAL A CA 1
ATOM 791 C C . VAL A 1 109 ? 2.785 22.046 -0.169 1.00 40.81 109 VAL A C 1
ATOM 793 O O . VAL A 1 109 ? 2.615 21.318 -1.146 1.00 40.81 109 VAL A O 1
ATOM 796 N N . GLY A 1 110 ? 3.423 21.650 0.932 1.00 37.41 110 GLY A N 1
ATOM 797 C CA . GLY A 1 110 ? 3.786 20.267 1.163 1.00 37.41 110 GLY A CA 1
ATOM 798 C C . GLY A 1 110 ? 2.502 19.461 1.121 1.00 37.41 110 GLY A C 1
ATOM 799 O O . GLY A 1 110 ? 1.675 19.571 2.024 1.00 37.41 110 GLY A O 1
ATOM 800 N N . TYR A 1 111 ? 2.301 18.696 0.051 1.00 41.16 111 TYR A N 1
ATOM 801 C CA . TYR A 1 111 ? 1.345 17.604 0.090 1.00 41.16 111 TYR A CA 1
ATOM 802 C C . TYR A 1 111 ? 1.795 16.732 1.258 1.00 41.16 111 TYR A C 1
ATOM 804 O O . TYR A 1 111 ? 2.920 16.232 1.248 1.00 41.16 111 TYR A O 1
ATOM 812 N N . SER A 1 112 ? 0.964 16.629 2.299 1.00 48.28 112 SER A N 1
ATOM 813 C CA . SER A 1 112 ? 1.162 15.609 3.326 1.00 48.28 112 SER A CA 1
ATOM 814 C C . SER A 1 112 ? 1.315 14.296 2.571 1.00 48.28 112 SER A C 1
ATOM 816 O O . SER A 1 112 ? 0.435 13.961 1.775 1.00 48.28 112 SER A O 1
ATOM 818 N N . ALA A 1 113 ? 2.474 13.648 2.703 1.00 55.09 113 ALA A N 1
ATOM 819 C CA . ALA A 1 113 ? 2.749 12.424 1.974 1.00 55.09 113 ALA A CA 1
ATOM 820 C C . ALA A 1 113 ? 1.624 11.440 2.301 1.00 55.09 113 ALA A C 1
ATOM 822 O O . ALA A 1 113 ? 1.445 11.041 3.451 1.00 55.09 113 ALA A O 1
ATOM 823 N N . GLU A 1 114 ? 0.817 11.100 1.295 1.00 80.56 114 GLU A N 1
ATOM 824 C CA . GLU A 1 114 ? -0.293 10.168 1.493 1.00 80.56 114 GLU A CA 1
ATOM 825 C C . GLU A 1 114 ? 0.227 8.744 1.726 1.00 80.56 114 GLU A C 1
ATOM 827 O O . GLU A 1 114 ? -0.537 7.901 2.179 1.00 80.56 114 GLU A O 1
ATOM 832 N N . ILE A 1 115 ? 1.517 8.491 1.465 1.00 91.56 115 ILE A N 1
ATOM 833 C CA . ILE A 1 115 ? 2.171 7.185 1.521 1.00 91.56 115 ILE A CA 1
ATOM 834 C C . ILE A 1 115 ? 3.192 7.128 2.665 1.00 91.56 115 ILE A C 1
ATOM 836 O O . ILE A 1 115 ? 4.071 7.982 2.766 1.00 91.56 115 ILE A O 1
ATOM 840 N N . PHE A 1 116 ? 3.133 6.065 3.470 1.00 91.50 116 PHE A N 1
ATOM 841 C CA . PHE A 1 116 ? 4.147 5.719 4.460 1.00 91.50 116 PHE A CA 1
ATOM 842 C C . PHE A 1 116 ? 5.487 5.443 3.770 1.00 91.50 116 PHE A C 1
ATOM 844 O O . PHE A 1 116 ? 5.611 4.529 2.941 1.00 91.50 116 PHE A O 1
ATOM 851 N N . THR A 1 117 ? 6.506 6.217 4.144 1.00 92.06 117 THR A N 1
ATOM 852 C CA . THR A 1 117 ? 7.863 6.061 3.622 1.00 92.06 117 THR A CA 1
ATOM 853 C C . THR A 1 117 ? 8.888 5.893 4.732 1.00 92.06 117 THR A C 1
ATOM 855 O O . THR A 1 117 ? 8.724 6.375 5.847 1.00 92.06 117 THR A O 1
ATOM 858 N N . THR A 1 118 ? 9.987 5.221 4.407 1.00 89.38 118 THR A N 1
ATOM 859 C CA . THR A 1 118 ? 11.219 5.243 5.198 1.00 89.38 118 THR A CA 1
ATOM 860 C C . THR A 1 118 ? 12.319 5.784 4.300 1.00 89.38 118 THR A C 1
ATOM 862 O O . THR A 1 118 ? 12.591 5.208 3.247 1.00 89.38 118 THR A O 1
ATOM 865 N N . ASN A 1 119 ? 12.918 6.918 4.676 1.00 87.62 119 ASN A N 1
ATOM 866 C CA . ASN A 1 119 ? 13.901 7.641 3.856 1.00 87.62 119 ASN A CA 1
ATOM 867 C C . ASN A 1 119 ? 13.404 7.934 2.420 1.00 87.62 119 ASN A C 1
ATOM 869 O O . ASN A 1 119 ? 14.156 7.799 1.459 1.00 87.62 119 ASN A O 1
ATOM 873 N N . GLY A 1 120 ? 12.119 8.281 2.259 1.00 86.88 120 GLY A N 1
ATOM 874 C CA . GLY A 1 120 ? 11.502 8.576 0.954 1.00 86.88 120 GLY A CA 1
ATOM 875 C C . GLY A 1 120 ? 11.108 7.350 0.114 1.00 86.88 120 GLY A C 1
ATOM 876 O O . GLY A 1 120 ? 10.529 7.506 -0.965 1.00 86.88 120 GLY A O 1
ATOM 877 N N . VAL A 1 121 ? 11.371 6.133 0.605 1.00 94.44 121 VAL A N 1
ATOM 878 C CA . VAL A 1 121 ? 11.009 4.876 -0.062 1.00 94.44 121 VAL A CA 1
ATOM 879 C C . VAL A 1 121 ? 9.719 4.315 0.533 1.00 94.44 121 VAL A C 1
ATOM 881 O O . VAL A 1 121 ? 9.626 4.099 1.744 1.00 94.44 121 VAL A O 1
ATOM 884 N N . ALA A 1 122 ? 8.727 4.064 -0.319 1.00 95.50 122 ALA A N 1
ATOM 885 C CA . ALA A 1 122 ? 7.428 3.521 0.062 1.00 95.50 122 ALA A CA 1
ATOM 886 C C . ALA A 1 122 ? 7.552 2.106 0.638 1.00 95.50 122 ALA A C 1
ATOM 888 O O . ALA A 1 122 ? 8.381 1.316 0.180 1.00 95.50 122 ALA A O 1
ATOM 889 N N . ILE A 1 123 ? 6.693 1.775 1.610 1.00 93.56 123 ILE A N 1
ATOM 890 C CA . ILE A 1 123 ? 6.486 0.406 2.127 1.00 93.56 123 ILE A CA 1
ATOM 891 C C . ILE A 1 123 ? 7.786 -0.356 2.441 1.00 93.56 123 ILE A C 1
ATOM 893 O O . ILE A 1 123 ? 7.929 -1.549 2.164 1.00 93.56 123 ILE A O 1
ATOM 897 N N . ASN A 1 124 ? 8.766 0.353 3.010 1.00 94.06 124 ASN A N 1
ATOM 898 C CA . ASN A 1 124 ? 10.094 -0.168 3.344 1.00 94.06 124 ASN A CA 1
ATOM 899 C C . ASN A 1 124 ? 10.859 -0.764 2.141 1.00 94.06 124 ASN A C 1
ATOM 901 O O . ASN A 1 124 ? 11.701 -1.651 2.312 1.00 94.06 124 ASN A O 1
ATOM 905 N N . GLY A 1 125 ? 10.573 -0.315 0.915 1.00 97.06 125 GLY A N 1
ATOM 906 C CA . GLY A 1 125 ? 11.220 -0.763 -0.323 1.00 97.06 125 GLY A CA 1
ATOM 907 C C . GLY A 1 125 ? 10.813 -2.162 -0.780 1.00 97.06 125 GLY A C 1
ATOM 908 O O . GLY A 1 125 ? 11.602 -2.836 -1.443 1.00 97.06 125 GLY A O 1
ATOM 909 N N . TYR A 1 126 ? 9.636 -2.635 -0.375 1.00 98.38 126 TYR A N 1
ATOM 910 C CA . TYR A 1 126 ? 9.051 -3.868 -0.898 1.00 98.38 126 TYR A CA 1
ATOM 911 C C . TYR A 1 126 ? 8.185 -3.586 -2.123 1.00 98.38 126 TYR A C 1
ATOM 913 O O . TYR A 1 126 ? 7.683 -2.483 -2.299 1.00 98.38 126 TYR A O 1
ATOM 921 N N . ASP A 1 127 ? 8.040 -4.595 -2.972 1.00 98.62 127 ASP A N 1
ATOM 922 C CA . ASP A 1 127 ? 7.289 -4.515 -4.215 1.00 98.62 127 ASP A CA 1
ATOM 923 C C . ASP A 1 127 ? 5.776 -4.629 -3.949 1.00 98.62 127 ASP A C 1
ATOM 925 O O . ASP A 1 127 ? 5.327 -5.680 -3.479 1.00 98.62 127 ASP A O 1
ATOM 929 N N . PRO A 1 128 ? 4.966 -3.591 -4.244 1.00 97.69 128 PRO A N 1
ATOM 930 C CA . PRO A 1 128 ? 3.523 -3.632 -4.018 1.00 97.69 128 PRO A CA 1
ATOM 931 C C . PRO A 1 128 ? 2.801 -4.624 -4.948 1.00 97.69 128 PRO A C 1
ATOM 933 O O . PRO A 1 128 ? 1.778 -5.182 -4.562 1.00 97.69 128 PRO A O 1
ATOM 936 N N . VAL A 1 129 ? 3.330 -4.890 -6.147 1.00 98.31 129 VAL A N 1
ATOM 937 C CA . VAL A 1 129 ? 2.734 -5.811 -7.132 1.00 98.31 129 VAL A CA 1
ATOM 938 C C . VAL A 1 129 ? 2.919 -7.265 -6.709 1.00 98.31 129 VAL A C 1
ATOM 940 O O . VAL A 1 129 ? 2.028 -8.094 -6.924 1.00 98.31 129 VAL A O 1
ATOM 943 N N . ALA A 1 130 ? 4.036 -7.577 -6.049 1.00 95.56 130 ALA A N 1
ATOM 944 C CA . ALA A 1 130 ? 4.345 -8.929 -5.587 1.00 95.56 130 ALA A CA 1
ATOM 945 C C . ALA A 1 130 ? 3.314 -9.475 -4.578 1.00 95.56 130 ALA A C 1
ATOM 947 O O . ALA A 1 130 ? 3.025 -10.669 -4.574 1.00 95.56 130 ALA A O 1
ATOM 948 N N . TYR A 1 131 ? 2.668 -8.619 -3.776 1.00 90.44 131 TYR A N 1
ATOM 949 C CA . TYR A 1 131 ? 1.605 -9.061 -2.860 1.00 90.44 131 TYR A CA 1
ATOM 950 C C . TYR A 1 131 ? 0.388 -9.659 -3.584 1.00 90.44 131 TYR A C 1
ATOM 952 O O . TYR A 1 131 ? -0.294 -10.519 -3.025 1.00 90.44 131 TYR A O 1
ATOM 960 N N . PHE A 1 132 ? 0.125 -9.226 -4.819 1.00 93.31 132 PHE A N 1
ATOM 961 C CA . PHE A 1 132 ? -1.005 -9.689 -5.628 1.00 93.31 132 PHE A CA 1
ATOM 962 C C . PHE A 1 132 ? -0.626 -10.838 -6.561 1.00 93.31 132 PHE A C 1
ATOM 964 O O . PHE A 1 132 ? -1.437 -11.730 -6.783 1.00 93.31 132 PHE A O 1
ATOM 971 N N . THR A 1 133 ? 0.587 -10.800 -7.111 1.00 89.00 133 THR A N 1
ATOM 972 C CA . THR A 1 133 ? 1.055 -11.736 -8.148 1.00 89.00 133 THR A CA 1
ATOM 973 C C . THR A 1 133 ? 1.816 -12.925 -7.568 1.00 89.00 133 THR A C 1
ATOM 975 O O . THR A 1 133 ? 1.548 -14.064 -7.939 1.00 89.00 133 THR A O 1
ATOM 978 N N . ASP A 1 134 ? 2.710 -12.673 -6.609 1.00 85.94 134 ASP A N 1
ATOM 979 C CA . ASP A 1 134 ? 3.540 -13.692 -5.954 1.00 85.94 134 ASP A CA 1
ATOM 980 C C . ASP A 1 134 ? 2.961 -14.152 -4.607 1.00 85.94 134 ASP A C 1
ATOM 982 O O . ASP A 1 134 ? 3.486 -15.078 -3.982 1.00 85.94 134 ASP A O 1
ATOM 986 N N . HIS A 1 135 ? 1.905 -13.480 -4.134 1.00 86.25 135 HIS A N 1
ATOM 987 C CA . HIS A 1 135 ? 1.237 -13.713 -2.849 1.00 86.25 135 HIS A CA 1
ATOM 988 C C . HIS A 1 135 ? 2.177 -13.672 -1.635 1.00 86.25 135 HIS A C 1
ATOM 990 O O . HIS A 1 135 ? 1.929 -14.310 -0.609 1.00 86.25 135 HIS A O 1
ATOM 996 N N . LYS A 1 136 ? 3.268 -12.911 -1.745 1.00 87.25 136 LYS A N 1
ATOM 997 C CA . LYS A 1 136 ? 4.264 -12.738 -0.688 1.00 87.25 136 LYS A CA 1
ATOM 998 C C . LYS A 1 136 ? 4.975 -11.391 -0.828 1.00 87.25 136 LYS A C 1
ATOM 1000 O O . LYS A 1 136 ? 5.099 -10.877 -1.938 1.00 87.25 136 LYS A O 1
ATOM 1005 N N . PRO A 1 137 ? 5.509 -10.839 0.268 1.00 93.56 137 PRO A N 1
ATOM 1006 C CA . PRO A 1 137 ? 6.374 -9.674 0.203 1.00 93.56 137 PRO A CA 1
ATOM 1007 C C . PRO A 1 137 ? 7.682 -10.041 -0.498 1.00 93.56 137 PRO A C 1
ATOM 1009 O O . PRO A 1 137 ? 8.410 -10.941 -0.073 1.00 93.56 137 PRO A O 1
ATOM 1012 N N . VAL A 1 138 ? 8.007 -9.300 -1.551 1.00 97.44 138 VAL A N 1
ATOM 1013 C CA . VAL A 1 138 ? 9.289 -9.403 -2.253 1.00 97.44 138 VAL A CA 1
ATOM 1014 C C . VAL A 1 138 ? 10.004 -8.065 -2.145 1.00 97.44 138 VAL A C 1
ATOM 1016 O O . VAL A 1 138 ? 9.407 -7.012 -2.362 1.00 97.44 138 VAL A O 1
ATOM 1019 N N . LYS A 1 139 ? 11.284 -8.089 -1.763 1.00 98.06 139 LYS A N 1
ATOM 1020 C CA . LYS A 1 139 ? 12.089 -6.869 -1.677 1.00 98.06 139 LYS A CA 1
ATOM 1021 C C . LYS A 1 139 ? 12.312 -6.317 -3.087 1.00 98.06 139 LYS A C 1
ATOM 1023 O O . LYS A 1 139 ? 12.777 -7.044 -3.962 1.00 98.06 139 LYS A O 1
ATOM 1028 N N . GLY A 1 140 ? 11.993 -5.044 -3.292 1.00 97.88 140 GLY A N 1
ATOM 1029 C CA . GLY A 1 140 ? 12.265 -4.358 -4.547 1.00 97.88 140 GLY A CA 1
ATOM 1030 C C . GLY A 1 140 ? 13.719 -3.892 -4.650 1.00 97.88 140 GLY A C 1
ATOM 1031 O O . GLY A 1 140 ? 14.454 -3.849 -3.661 1.00 97.88 140 GLY A O 1
ATOM 1032 N N . SER A 1 141 ? 14.127 -3.504 -5.855 1.00 96.94 141 SER A N 1
ATOM 1033 C CA . SER A 1 141 ? 15.444 -2.926 -6.136 1.00 96.94 141 SER A CA 1
ATOM 1034 C C . SER A 1 141 ? 15.321 -1.456 -6.529 1.00 96.94 141 SER A C 1
ATOM 1036 O O . SER A 1 141 ? 14.389 -1.054 -7.217 1.00 96.94 141 SER A O 1
ATOM 1038 N N . ASP A 1 142 ? 16.323 -0.670 -6.153 1.00 94.75 142 ASP A N 1
ATOM 1039 C CA . ASP A 1 142 ? 16.571 0.694 -6.638 1.00 94.75 142 ASP A CA 1
ATOM 1040 C C . ASP A 1 142 ? 16.776 0.795 -8.166 1.00 94.75 142 ASP A C 1
ATOM 1042 O O . ASP A 1 142 ? 16.644 1.872 -8.740 1.00 94.75 142 ASP A O 1
ATOM 1046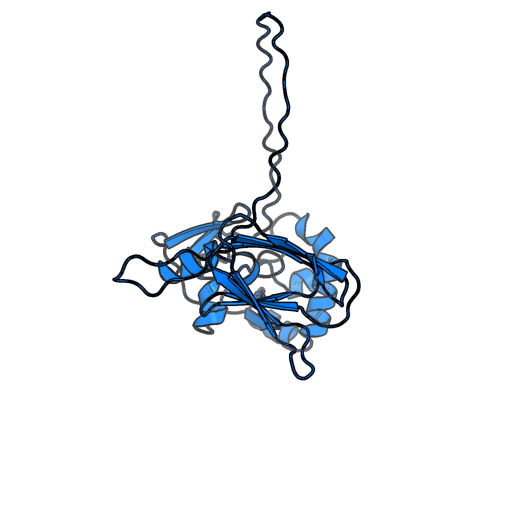 N N . LYS A 1 143 ? 17.035 -0.325 -8.854 1.00 97.44 143 LYS A N 1
ATOM 1047 C CA . LYS A 1 143 ? 17.103 -0.411 -10.324 1.00 97.44 143 LYS A CA 1
ATOM 1048 C C . LYS A 1 143 ? 15.733 -0.343 -10.998 1.00 97.44 143 LYS A C 1
ATOM 1050 O O . LYS A 1 143 ? 15.646 -0.121 -12.209 1.00 97.44 143 LYS A O 1
ATOM 1055 N N . HIS A 1 144 ? 14.661 -0.608 -10.256 1.00 97.88 144 HIS A N 1
ATOM 1056 C CA . HIS A 1 144 ? 13.298 -0.638 -10.771 1.00 97.88 144 HIS A CA 1
ATOM 1057 C C . HIS A 1 144 ? 12.420 0.190 -9.846 1.00 97.88 144 HIS A C 1
ATOM 1059 O O . HIS A 1 144 ? 11.946 -0.303 -8.827 1.00 97.88 144 HIS A O 1
ATOM 1065 N N . THR A 1 145 ? 12.225 1.459 -10.197 1.00 98.06 145 THR A N 1
ATOM 1066 C CA . THR A 1 145 ? 11.517 2.425 -9.356 1.00 98.06 145 THR A CA 1
ATOM 1067 C C . THR A 1 145 ? 10.425 3.156 -10.126 1.00 98.06 145 THR A C 1
ATOM 1069 O O . THR A 1 145 ? 10.492 3.293 -11.347 1.00 98.06 145 THR A O 1
ATOM 1072 N N . ALA A 1 146 ? 9.412 3.627 -9.404 1.00 96.25 146 ALA A N 1
ATOM 1073 C CA . ALA A 1 146 ? 8.413 4.567 -9.903 1.00 96.25 146 ALA A CA 1
ATOM 1074 C C . ALA A 1 146 ? 7.970 5.487 -8.763 1.00 96.25 146 ALA A C 1
ATOM 1076 O O . ALA A 1 146 ? 7.907 5.064 -7.607 1.00 96.25 146 ALA A O 1
ATOM 1077 N N . THR A 1 147 ? 7.648 6.737 -9.082 1.00 95.00 147 THR A N 1
ATOM 1078 C CA . THR A 1 147 ? 7.122 7.693 -8.103 1.00 95.00 147 THR A CA 1
ATOM 1079 C C . THR A 1 147 ? 5.603 7.723 -8.167 1.00 95.00 147 THR A C 1
ATOM 1081 O O . THR A 1 147 ? 5.026 7.854 -9.245 1.00 95.00 147 THR A O 1
ATOM 1084 N N . TYR A 1 148 ? 4.950 7.640 -7.011 1.00 92.75 148 TYR A N 1
ATOM 1085 C CA . TYR A 1 148 ? 3.502 7.775 -6.890 1.00 92.75 148 TYR A CA 1
ATOM 1086 C C . TYR A 1 148 ? 3.153 8.459 -5.571 1.00 92.75 148 TYR A C 1
ATOM 1088 O O . TYR A 1 148 ? 3.703 8.112 -4.528 1.00 92.75 148 TYR A O 1
ATOM 1096 N N . GLN A 1 149 ? 2.282 9.473 -5.636 1.00 89.38 149 GLN A N 1
ATOM 1097 C CA . GLN A 1 149 ? 1.857 10.281 -4.482 1.00 89.38 149 GLN A CA 1
ATOM 1098 C C . GLN A 1 149 ? 3.021 10.791 -3.606 1.00 89.38 149 GLN A C 1
ATOM 1100 O O . GLN A 1 149 ? 2.944 10.812 -2.381 1.00 89.38 149 GLN A O 1
ATOM 1105 N N . GLY A 1 150 ? 4.122 11.197 -4.246 1.00 86.31 150 GLY A N 1
ATOM 1106 C CA . GLY A 1 150 ? 5.298 11.748 -3.564 1.00 86.31 150 GLY A CA 1
ATOM 1107 C C . GLY A 1 150 ? 6.244 10.714 -2.943 1.00 86.31 150 GLY A C 1
ATOM 1108 O O . GLY A 1 150 ? 7.263 11.110 -2.387 1.00 86.31 150 GLY A O 1
ATOM 1109 N N . ALA A 1 151 ? 5.964 9.414 -3.069 1.00 92.88 151 ALA A N 1
ATOM 1110 C CA . ALA A 1 151 ? 6.831 8.344 -2.582 1.00 92.88 151 ALA A CA 1
ATOM 1111 C C . ALA A 1 151 ? 7.492 7.567 -3.726 1.00 92.88 151 ALA A C 1
ATOM 1113 O O . ALA A 1 151 ? 6.903 7.386 -4.796 1.00 92.88 151 ALA A O 1
ATOM 1114 N N . THR A 1 152 ? 8.711 7.074 -3.489 1.00 96.44 152 THR A N 1
ATOM 1115 C CA . THR A 1 152 ? 9.415 6.195 -4.434 1.00 96.44 152 THR A CA 1
ATOM 1116 C C . THR A 1 152 ? 9.112 4.738 -4.107 1.00 96.44 152 THR A C 1
ATOM 1118 O O . THR A 1 152 ? 9.482 4.246 -3.043 1.00 96.44 152 THR A O 1
ATOM 1121 N N . PHE A 1 153 ? 8.456 4.033 -5.023 1.00 98.06 153 PHE A N 1
ATOM 1122 C CA . PHE A 1 153 ? 8.222 2.594 -4.934 1.00 98.06 153 PHE A CA 1
ATOM 1123 C C . PHE A 1 153 ? 9.366 1.833 -5.595 1.00 98.06 153 PHE A C 1
ATOM 1125 O O . PHE A 1 153 ? 9.871 2.257 -6.634 1.00 98.06 153 PHE A O 1
ATOM 1132 N N . HIS A 1 154 ? 9.768 0.718 -4.987 1.00 98.62 154 HIS A N 1
ATOM 1133 C CA . HIS A 1 154 ? 10.767 -0.204 -5.527 1.00 98.62 154 HIS A CA 1
ATOM 1134 C C . HIS A 1 154 ? 10.079 -1.481 -5.997 1.00 98.62 154 HIS A C 1
ATOM 1136 O O . HIS A 1 154 ? 9.144 -1.948 -5.352 1.00 98.62 154 HIS A O 1
ATOM 1142 N N . PHE A 1 155 ? 10.590 -2.081 -7.067 1.00 98.69 155 PHE A N 1
ATOM 1143 C CA . PHE A 1 155 ? 10.012 -3.278 -7.671 1.00 98.69 155 PHE A CA 1
ATOM 1144 C C . PHE A 1 155 ? 11.058 -4.380 -7.815 1.00 98.69 155 PHE A C 1
ATOM 1146 O O . PHE A 1 155 ? 12.248 -4.118 -8.005 1.00 98.69 155 PHE A O 1
ATOM 1153 N N . ALA A 1 156 ? 10.621 -5.629 -7.709 1.00 98.19 156 ALA A N 1
ATOM 1154 C CA . ALA A 1 156 ? 11.464 -6.805 -7.888 1.00 98.19 156 ALA A CA 1
ATOM 1155 C C . ALA A 1 156 ? 11.858 -7.001 -9.361 1.00 98.19 156 ALA A C 1
ATOM 1157 O O . ALA A 1 156 ? 12.867 -7.635 -9.659 1.00 98.19 156 ALA A O 1
ATOM 1158 N N . SER A 1 157 ? 11.078 -6.436 -10.289 1.00 97.62 157 SER A N 1
ATOM 1159 C CA . SER A 1 157 ? 11.322 -6.509 -11.727 1.00 97.62 157 SER A CA 1
ATOM 1160 C C . SER A 1 157 ? 10.833 -5.259 -12.466 1.00 97.62 157 SER A C 1
ATOM 1162 O O . SER A 1 157 ? 9.979 -4.513 -11.983 1.00 97.62 157 SER A O 1
ATOM 1164 N N . ALA A 1 158 ? 11.342 -5.059 -13.684 1.00 97.19 158 ALA A N 1
ATOM 1165 C CA . ALA A 1 158 ? 10.821 -4.057 -14.612 1.00 97.19 158 ALA A CA 1
ATOM 1166 C C . ALA A 1 158 ? 9.327 -4.273 -14.923 1.00 97.19 158 ALA A C 1
ATOM 1168 O O . ALA A 1 158 ? 8.569 -3.311 -14.945 1.00 97.19 158 ALA A O 1
ATOM 1169 N N . ALA A 1 159 ? 8.898 -5.530 -15.082 1.00 97.00 159 ALA A N 1
ATOM 1170 C CA . ALA A 1 159 ? 7.503 -5.874 -15.356 1.00 97.00 159 ALA A CA 1
ATOM 1171 C C . ALA A 1 159 ? 6.560 -5.442 -14.220 1.00 97.00 159 ALA A C 1
ATOM 1173 O O . ALA A 1 159 ? 5.481 -4.921 -14.484 1.00 97.00 159 ALA A O 1
ATOM 1174 N N . HIS A 1 160 ? 6.973 -5.610 -12.960 1.00 98.06 160 HIS A N 1
ATOM 1175 C CA . HIS A 1 160 ? 6.182 -5.166 -11.809 1.00 98.06 160 HIS A CA 1
ATOM 1176 C C . HIS A 1 160 ? 6.087 -3.640 -11.737 1.00 98.06 160 HIS A C 1
ATOM 1178 O O . HIS A 1 160 ? 4.998 -3.107 -11.537 1.00 98.06 160 HIS A O 1
ATOM 1184 N N . ARG A 1 161 ? 7.191 -2.922 -11.980 1.00 98.38 161 ARG A N 1
ATOM 1185 C CA . ARG A 1 161 ? 7.157 -1.457 -12.095 1.00 98.38 161 ARG A CA 1
ATOM 1186 C C . ARG A 1 161 ? 6.163 -1.017 -13.170 1.00 98.38 161 ARG A C 1
ATOM 1188 O O . ARG A 1 161 ? 5.332 -0.157 -12.905 1.00 98.38 161 ARG A O 1
ATOM 1195 N N . ASP A 1 162 ? 6.233 -1.617 -14.355 1.00 97.56 162 ASP A N 1
ATOM 1196 C CA . ASP A 1 162 ? 5.387 -1.233 -15.487 1.00 97.56 162 ASP A CA 1
ATOM 1197 C C . ASP A 1 162 ? 3.903 -1.538 -15.202 1.00 97.56 162 ASP A C 1
ATOM 1199 O O . ASP A 1 162 ? 3.038 -0.707 -15.484 1.00 97.56 162 ASP A O 1
ATOM 1203 N N . ALA A 1 163 ? 3.604 -2.670 -14.548 1.00 92.75 163 ALA A N 1
ATOM 1204 C CA . ALA A 1 163 ? 2.258 -2.999 -14.076 1.00 92.75 163 ALA A CA 1
ATOM 1205 C C . ALA A 1 163 ? 1.738 -1.982 -13.045 1.00 92.75 163 ALA A C 1
ATOM 1207 O O . ALA A 1 163 ? 0.599 -1.521 -13.148 1.00 92.75 163 ALA A O 1
ATOM 1208 N N . PHE A 1 164 ? 2.577 -1.585 -12.084 1.00 97.25 164 PHE A N 1
ATOM 1209 C CA . PHE A 1 164 ? 2.226 -0.563 -11.102 1.00 97.25 164 PHE A CA 1
ATOM 1210 C C . PHE A 1 164 ? 1.975 0.793 -11.756 1.00 97.25 164 PHE A C 1
ATOM 1212 O O . PHE A 1 164 ? 0.976 1.433 -11.459 1.00 9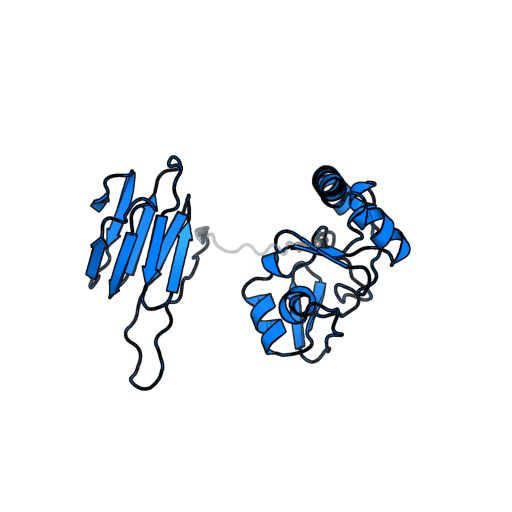7.25 164 PHE A O 1
ATOM 1219 N N . THR A 1 165 ? 2.844 1.237 -12.666 1.00 93.00 165 THR A N 1
ATOM 1220 C CA . THR A 1 165 ? 2.674 2.520 -13.363 1.00 93.00 165 THR A CA 1
ATOM 1221 C C . THR A 1 165 ? 1.402 2.549 -14.211 1.00 93.00 165 THR A C 1
ATOM 1223 O O . THR A 1 165 ? 0.762 3.594 -14.296 1.00 93.00 165 THR A O 1
ATOM 1226 N N . ALA A 1 166 ? 0.999 1.416 -14.794 1.00 95.44 166 ALA A N 1
ATOM 1227 C CA . ALA A 1 166 ? -0.237 1.317 -15.565 1.00 95.44 166 ALA A CA 1
ATOM 1228 C C . ALA A 1 166 ? -1.507 1.405 -14.697 1.00 95.44 166 ALA A C 1
ATOM 1230 O O . ALA A 1 166 ? -2.524 1.919 -15.158 1.00 95.44 166 ALA A O 1
ATOM 1231 N N . ASN A 1 167 ? -1.471 0.910 -13.454 1.00 92.88 167 ASN A N 1
ATOM 1232 C CA . ASN A 1 167 ? -2.619 0.958 -12.545 1.00 92.88 167 ASN A CA 1
ATOM 1233 C C . ASN A 1 167 ? -2.192 1.092 -11.071 1.00 92.88 167 ASN A C 1
ATOM 1235 O O . ASN A 1 167 ? -2.342 0.150 -10.284 1.00 92.88 167 ASN A O 1
ATOM 1239 N N . PRO A 1 168 ? -1.683 2.264 -10.655 1.00 91.25 168 PRO A N 1
ATOM 1240 C CA . PRO A 1 168 ? -1.113 2.414 -9.321 1.00 91.25 168 PRO A CA 1
ATOM 1241 C C . PRO A 1 168 ? -2.178 2.292 -8.228 1.00 91.25 168 PRO A C 1
ATOM 1243 O O . PRO A 1 168 ? -1.893 1.755 -7.165 1.00 91.25 168 PRO A O 1
ATOM 1246 N N . GLY A 1 169 ? -3.423 2.705 -8.496 1.00 89.75 169 GLY A N 1
ATOM 1247 C CA . GLY A 1 169 ? -4.526 2.616 -7.532 1.00 89.75 169 GLY A CA 1
ATOM 1248 C C . GLY A 1 169 ? -4.936 1.182 -7.176 1.00 89.75 169 GLY A C 1
ATOM 1249 O O . GLY A 1 169 ? -5.485 0.962 -6.099 1.00 89.75 169 GLY A O 1
ATOM 1250 N N . HIS A 1 170 ? -4.657 0.206 -8.046 1.00 92.00 170 HIS A N 1
ATOM 1251 C CA . HIS A 1 170 ? -4.894 -1.207 -7.749 1.00 92.00 170 HIS A CA 1
ATOM 1252 C C . HIS A 1 170 ? -3.830 -1.786 -6.806 1.00 92.00 170 HIS A C 1
ATOM 1254 O O . HIS A 1 170 ? -4.167 -2.525 -5.881 1.00 92.00 170 HIS A O 1
ATOM 1260 N N . PHE A 1 171 ? -2.562 -1.447 -7.035 1.00 96.69 171 PHE A N 1
ATOM 1261 C CA . PHE A 1 171 ? -1.434 -2.059 -6.333 1.00 96.69 171 PHE A CA 1
ATOM 1262 C C . PHE A 1 171 ? -0.991 -1.285 -5.089 1.00 96.69 171 PHE A C 1
ATOM 1264 O O . PHE A 1 171 ? -0.409 -1.871 -4.177 1.00 96.69 171 PHE A O 1
ATOM 1271 N N . ALA A 1 172 ? -1.242 0.025 -5.035 1.00 96.38 172 ALA A N 1
ATOM 1272 C CA . ALA A 1 172 ? -0.895 0.837 -3.881 1.00 96.38 172 ALA A CA 1
ATOM 1273 C C . ALA A 1 172 ? -1.613 0.323 -2.616 1.00 96.38 172 ALA A C 1
ATOM 1275 O O . ALA A 1 172 ? -2.795 -0.042 -2.663 1.00 96.38 172 ALA A O 1
ATOM 1276 N N . PRO A 1 173 ? -0.915 0.288 -1.468 1.00 96.69 173 PRO A N 1
ATOM 1277 C CA . PRO A 1 173 ? -1.522 -0.139 -0.220 1.00 96.69 173 PRO A CA 1
ATOM 1278 C C . PRO A 1 173 ? -2.623 0.833 0.212 1.00 96.69 173 PRO A C 1
ATOM 1280 O O . PRO A 1 173 ? -2.515 2.052 0.058 1.00 96.69 173 PRO A O 1
ATOM 1283 N N . GLN A 1 174 ? -3.672 0.290 0.819 1.00 97.62 174 GLN A N 1
ATOM 1284 C CA . GLN A 1 174 ? -4.701 1.087 1.468 1.00 97.62 174 GLN A CA 1
ATOM 1285 C C . GLN A 1 174 ? -4.108 1.891 2.621 1.00 97.62 174 GLN A C 1
ATOM 1287 O O . GLN A 1 174 ? -3.108 1.503 3.231 1.00 97.62 174 GLN A O 1
ATOM 1292 N N . TYR A 1 175 ? -4.749 3.024 2.906 1.00 96.62 175 TYR A N 1
ATOM 1293 C CA . TYR A 1 175 ? -4.335 3.947 3.963 1.00 96.62 175 TYR A CA 1
ATOM 1294 C C . TYR A 1 175 ? -2.865 4.344 3.832 1.00 96.62 175 TYR A C 1
ATOM 1296 O O . TYR A 1 175 ? -2.136 4.377 4.817 1.00 96.62 175 TYR A O 1
ATOM 1304 N N . GLY A 1 176 ? -2.392 4.548 2.600 1.00 94.31 176 GLY A N 1
ATOM 1305 C CA . GLY A 1 176 ? -1.020 4.972 2.353 1.00 94.31 176 GLY A CA 1
ATOM 1306 C C . GLY A 1 176 ? 0.057 3.936 2.664 1.00 94.31 176 GLY A C 1
ATOM 1307 O O . GLY A 1 176 ? 1.238 4.250 2.596 1.00 94.31 176 GLY A O 1
ATOM 1308 N N . GLY A 1 177 ? -0.297 2.715 3.067 1.00 95.81 177 GLY A N 1
ATOM 1309 C CA . GLY A 1 177 ? 0.671 1.768 3.624 1.00 95.81 177 GLY A CA 1
ATOM 1310 C C . GLY A 1 177 ? 1.034 2.026 5.087 1.00 95.81 177 GLY A C 1
ATOM 1311 O O . GLY A 1 177 ? 1.939 1.364 5.599 1.00 95.81 177 GLY A O 1
ATOM 1312 N N . TYR A 1 178 ? 0.320 2.926 5.774 1.00 97.38 178 TYR A N 1
ATOM 1313 C CA . TYR A 1 178 ? 0.280 2.945 7.236 1.00 97.38 178 TYR A CA 1
ATOM 1314 C C . TYR A 1 178 ? -0.512 1.739 7.756 1.00 97.38 178 TYR A C 1
ATOM 1316 O O . TYR A 1 178 ? -1.271 1.097 7.026 1.00 97.38 178 TYR A O 1
ATOM 1324 N N . CYS A 1 179 ? -0.348 1.425 9.042 1.00 98.00 179 CYS A N 1
ATOM 1325 C CA . CYS A 1 179 ? -1.024 0.292 9.663 1.00 98.00 179 CYS A CA 1
ATOM 1326 C C . CYS A 1 179 ? -2.548 0.415 9.511 1.00 98.00 179 CYS A C 1
ATOM 1328 O O . CYS A 1 179 ? -3.164 1.337 10.051 1.00 98.00 179 CYS A O 1
ATOM 1330 N N . ALA A 1 180 ? -3.173 -0.548 8.835 1.00 97.88 180 ALA A N 1
ATOM 1331 C CA . ALA A 1 180 ? -4.616 -0.578 8.622 1.00 97.88 180 ALA A CA 1
ATOM 1332 C C . ALA A 1 180 ? -5.381 -0.691 9.949 1.00 97.88 180 ALA A C 1
ATOM 1334 O O . ALA A 1 180 ? -6.374 0.001 10.167 1.00 97.88 180 ALA A O 1
ATOM 1335 N N . PHE A 1 181 ? -4.868 -1.493 10.888 1.00 97.75 181 PHE A N 1
ATOM 1336 C CA . PHE A 1 181 ? -5.421 -1.558 12.241 1.00 97.75 181 PHE A CA 1
ATOM 1337 C C . PHE A 1 181 ? -5.219 -0.246 13.012 1.00 97.75 181 PHE A C 1
ATOM 1339 O O . PHE A 1 181 ? -6.153 0.220 13.651 1.00 97.75 181 PHE A O 1
ATOM 1346 N N . GLY A 1 182 ? -4.044 0.387 12.921 1.00 97.88 182 GLY A N 1
ATOM 1347 C CA . GLY A 1 182 ? -3.803 1.704 13.530 1.00 97.88 182 GLY A CA 1
ATOM 1348 C C . GLY A 1 182 ? -4.781 2.752 12.998 1.00 97.88 182 GLY A C 1
ATOM 1349 O O . GLY A 1 1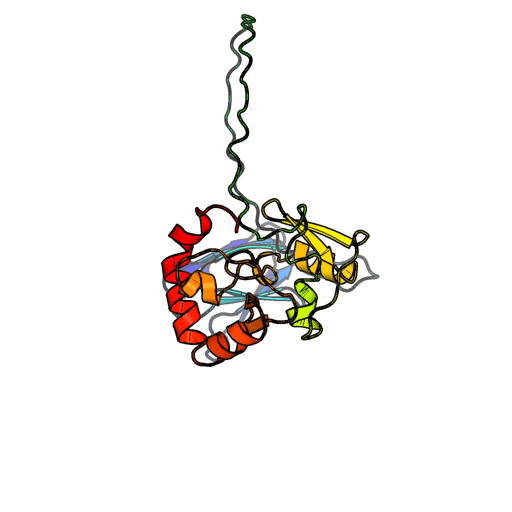82 ? -5.422 3.464 13.769 1.00 97.88 182 GLY A O 1
ATOM 1350 N N . THR A 1 183 ? -5.021 2.741 11.685 1.00 98.38 183 THR A N 1
ATOM 1351 C CA . THR A 1 183 ? -6.014 3.600 11.029 1.00 98.38 183 THR A CA 1
ATOM 1352 C C . THR A 1 183 ? -7.427 3.312 11.547 1.00 98.38 183 THR A C 1
ATOM 1354 O O . THR A 1 183 ? -8.172 4.238 11.872 1.00 98.38 183 THR A O 1
ATOM 1357 N N . ALA A 1 184 ? -7.791 2.039 11.734 1.00 98.31 184 ALA A N 1
ATOM 1358 C CA . ALA A 1 184 ? -9.049 1.652 12.379 1.00 98.31 184 ALA A CA 1
ATOM 1359 C C . ALA A 1 184 ? -9.157 2.145 13.836 1.00 98.31 184 ALA A C 1
ATOM 1361 O O . ALA A 1 184 ? -10.261 2.409 14.310 1.00 98.31 184 ALA A O 1
ATOM 1362 N N . GLN A 1 185 ? -8.025 2.316 14.523 1.00 98.25 185 GLN A N 1
ATOM 1363 C CA . GLN A 1 185 ? -7.910 2.910 15.861 1.00 98.25 185 GLN A CA 1
ATOM 1364 C C . GLN A 1 185 ? -7.700 4.437 15.835 1.00 98.25 185 GLN A C 1
ATOM 1366 O O . GLN A 1 185 ? -7.486 5.050 16.880 1.00 98.25 185 GLN A O 1
ATOM 1371 N N . GLY A 1 186 ? -7.760 5.069 14.660 1.00 97.56 186 GLY A N 1
ATOM 1372 C CA . GLY A 1 186 ? -7.717 6.522 14.517 1.00 97.56 186 GLY A CA 1
ATOM 1373 C C . GLY A 1 186 ? -6.320 7.145 14.555 1.00 97.56 186 GLY A C 1
ATOM 1374 O O . GLY A 1 186 ? -6.227 8.346 14.811 1.00 97.56 186 GLY A O 1
ATOM 1375 N N . HIS A 1 187 ? -5.251 6.385 14.291 1.00 96.38 187 HIS A N 1
ATOM 1376 C CA . HIS A 1 187 ? -3.891 6.932 14.234 1.00 96.38 187 HIS A CA 1
ATOM 1377 C C . HIS A 1 187 ? -3.009 6.341 13.124 1.00 96.38 187 HIS A C 1
ATOM 1379 O O . HIS A 1 187 ? -3.212 5.209 12.683 1.00 96.38 187 HIS A O 1
ATOM 1385 N N . LYS A 1 188 ? -1.999 7.103 12.684 1.00 95.25 188 LYS A N 1
ATOM 1386 C CA . LYS A 1 188 ? -0.913 6.579 11.840 1.00 95.25 188 LYS A CA 1
ATOM 1387 C C . LYS A 1 188 ? 0.028 5.703 12.673 1.00 95.25 188 LYS A C 1
ATOM 1389 O O . LYS A 1 188 ? 0.369 6.042 13.801 1.00 95.25 188 LYS A O 1
ATOM 1394 N N . ALA A 1 189 ? 0.475 4.594 12.097 1.00 96.25 189 ALA A N 1
ATOM 1395 C CA . ALA A 1 189 ? 1.572 3.784 12.621 1.00 96.25 189 ALA A CA 1
ATOM 1396 C C . ALA A 1 189 ? 2.352 3.182 11.448 1.00 96.25 189 ALA A C 1
ATOM 1398 O O . ALA A 1 189 ? 1.774 2.960 10.376 1.00 96.25 189 ALA A O 1
ATOM 1399 N N . SER A 1 190 ? 3.644 2.924 11.655 1.00 95.44 190 SER A N 1
ATOM 1400 C CA . SER A 1 190 ? 4.499 2.253 10.673 1.00 95.44 190 SER A CA 1
ATOM 1401 C C . SER A 1 190 ? 4.011 0.830 10.382 1.00 95.44 190 SER A C 1
ATOM 1403 O O . SER A 1 190 ? 3.080 0.327 11.021 1.00 95.44 190 SER A O 1
ATOM 1405 N N . THR A 1 191 ? 4.605 0.185 9.381 1.00 96.00 191 THR A N 1
ATOM 1406 C CA . THR A 1 191 ? 4.219 -1.164 8.958 1.00 96.00 191 THR A CA 1
ATOM 1407 C C . THR A 1 191 ? 5.409 -2.064 8.700 1.00 96.00 191 THR A C 1
ATOM 1409 O O . THR A 1 191 ? 6.487 -1.609 8.312 1.00 96.00 191 THR A O 1
ATOM 1412 N N . GLU A 1 192 ? 5.182 -3.362 8.874 1.00 93.38 192 GLU A N 1
ATOM 1413 C CA . GLU A 1 192 ? 6.102 -4.417 8.479 1.00 93.38 192 GLU A CA 1
ATOM 1414 C C . GLU A 1 192 ? 5.603 -5.084 7.185 1.00 93.38 192 GLU A C 1
ATOM 1416 O O . GLU A 1 192 ? 4.439 -5.481 7.107 1.00 93.38 192 GLU A O 1
ATOM 1421 N N . PRO A 1 193 ? 6.466 -5.278 6.172 1.00 91.69 193 PRO A N 1
ATOM 1422 C CA . PRO A 1 193 ? 6.085 -5.884 4.890 1.00 91.69 193 PRO A CA 1
ATOM 1423 C C . PRO A 1 193 ? 5.489 -7.295 5.008 1.00 91.69 193 PRO A C 1
ATOM 1425 O O . PRO A 1 193 ? 4.675 -7.707 4.191 1.00 91.69 193 PRO A O 1
ATOM 1428 N N . GLN A 1 194 ? 5.886 -8.052 6.035 1.00 91.75 194 GLN A N 1
ATOM 1429 C CA . GLN A 1 194 ? 5.379 -9.407 6.281 1.00 91.75 194 GLN A CA 1
ATOM 1430 C C . GLN A 1 194 ? 3.962 -9.407 6.875 1.00 91.75 194 GLN A C 1
ATOM 1432 O O . GLN A 1 194 ? 3.213 -10.370 6.706 1.00 91.75 194 GLN A O 1
ATOM 1437 N N . ALA A 1 195 ? 3.562 -8.309 7.518 1.00 94.75 195 ALA A N 1
ATOM 1438 C CA . ALA A 1 195 ? 2.300 -8.194 8.223 1.00 94.75 195 ALA A CA 1
ATOM 1439 C C . ALA A 1 195 ? 1.192 -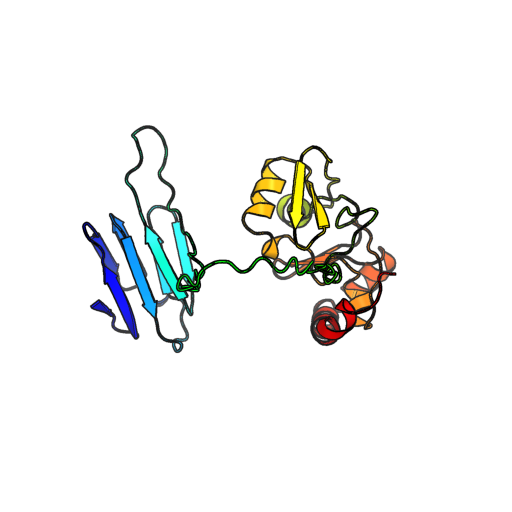7.681 7.291 1.00 94.75 195 ALA A C 1
ATOM 1441 O O . ALA A 1 195 ? 0.689 -6.574 7.463 1.00 94.75 195 ALA A O 1
ATOM 1442 N N . PHE A 1 196 ? 0.821 -8.474 6.282 1.00 97.69 196 PHE A N 1
ATOM 1443 C CA . PHE A 1 196 ? -0.120 -8.050 5.241 1.00 97.69 196 PHE A CA 1
ATOM 1444 C C . PHE A 1 196 ? -1.369 -8.934 5.120 1.00 97.69 196 PHE A C 1
ATOM 1446 O O . PHE A 1 196 ? -1.412 -10.102 5.532 1.00 97.69 196 PHE A O 1
ATOM 1453 N N . THR A 1 197 ? -2.395 -8.360 4.492 1.00 92.19 197 THR A N 1
ATOM 1454 C CA . THR A 1 197 ? -3.533 -9.081 3.908 1.00 92.19 197 THR A CA 1
ATOM 1455 C C . THR A 1 197 ? -3.898 -8.464 2.561 1.00 92.19 197 THR A C 1
ATOM 1457 O O . THR A 1 197 ? -3.767 -7.254 2.381 1.00 92.19 197 THR A O 1
ATOM 1460 N N . VAL A 1 198 ? -4.376 -9.288 1.629 1.00 92.38 198 VAL A N 1
ATOM 1461 C CA . VAL A 1 198 ? -5.044 -8.824 0.408 1.00 92.38 198 VAL A CA 1
ATOM 1462 C C . VAL A 1 198 ? -6.506 -9.241 0.504 1.00 92.38 198 VAL A C 1
ATOM 1464 O O . VAL A 1 198 ? -6.796 -10.429 0.626 1.00 92.38 198 VAL A O 1
ATOM 1467 N N . VAL A 1 199 ? -7.417 -8.270 0.502 1.00 86.94 199 VAL A N 1
ATOM 1468 C CA . VAL A 1 199 ? -8.869 -8.488 0.622 1.00 86.94 199 VAL A CA 1
ATOM 1469 C C . VAL A 1 199 ? -9.570 -7.633 -0.417 1.00 86.94 199 VAL A C 1
ATOM 1471 O O . VAL A 1 199 ? -9.202 -6.475 -0.590 1.00 86.94 199 VAL A O 1
ATOM 1474 N N . ASP A 1 200 ? -10.531 -8.211 -1.139 1.00 87.81 200 ASP A N 1
ATOM 1475 C CA . ASP A 1 200 ? -11.273 -7.539 -2.216 1.00 87.81 200 ASP A CA 1
ATOM 1476 C C . ASP A 1 200 ? -10.358 -6.786 -3.191 1.00 87.81 200 ASP A C 1
ATOM 1478 O O . ASP A 1 200 ? -10.613 -5.647 -3.584 1.00 87.81 200 ASP A O 1
ATOM 1482 N N . ASN A 1 201 ? -9.257 -7.445 -3.563 1.00 90.06 201 ASN A N 1
ATOM 1483 C CA . ASN A 1 201 ? -8.262 -6.923 -4.493 1.00 90.06 201 ASN A CA 1
ATOM 1484 C C . ASN A 1 201 ? -7.562 -5.631 -4.016 1.00 90.06 201 ASN A C 1
ATOM 1486 O O . ASN A 1 201 ? -7.108 -4.828 -4.833 1.00 90.06 201 ASN A O 1
ATOM 1490 N N . LYS A 1 202 ? -7.458 -5.439 -2.693 1.00 93.38 202 LYS A N 1
ATOM 1491 C CA . LYS A 1 202 ? -6.770 -4.319 -2.037 1.00 93.38 202 LYS A CA 1
ATOM 1492 C C . LYS A 1 202 ? -5.741 -4.817 -1.025 1.00 93.38 202 LYS A C 1
ATOM 1494 O O . LYS A 1 202 ? -6.012 -5.747 -0.266 1.00 93.38 202 LYS A O 1
ATOM 1499 N N . LEU A 1 203 ? -4.578 -4.169 -0.991 1.00 97.06 203 LEU A N 1
ATOM 1500 C CA . LEU A 1 203 ? -3.481 -4.483 -0.074 1.00 97.06 203 LEU A CA 1
ATOM 1501 C C . LEU A 1 203 ? -3.615 -3.702 1.237 1.00 97.06 203 LEU A C 1
ATOM 1503 O O . LEU A 1 203 ? -3.709 -2.478 1.225 1.00 97.06 203 LEU A O 1
ATOM 1507 N N . TYR A 1 204 ? -3.542 -4.402 2.364 1.00 97.56 204 TYR A N 1
ATOM 1508 C CA . TYR A 1 204 ? -3.530 -3.831 3.708 1.00 97.56 204 TYR A CA 1
ATOM 1509 C C . TYR A 1 204 ? -2.266 -4.274 4.439 1.00 97.56 204 TYR A C 1
ATOM 1511 O O . TYR A 1 204 ? -1.964 -5.469 4.477 1.00 97.56 204 TYR A O 1
ATOM 1519 N N . LEU A 1 205 ? -1.554 -3.318 5.034 1.00 97.69 205 LEU A N 1
ATOM 1520 C CA . LEU A 1 205 ? -0.345 -3.554 5.822 1.00 97.69 205 LEU A CA 1
ATOM 1521 C C . LEU A 1 205 ? -0.614 -3.275 7.304 1.00 97.69 205 LEU A C 1
ATOM 1523 O O . LEU A 1 205 ? -1.434 -2.426 7.655 1.00 97.69 205 LEU A O 1
ATOM 1527 N N . ASN A 1 206 ? 0.087 -3.975 8.188 1.00 96.75 206 ASN A N 1
ATOM 1528 C CA . ASN A 1 206 ? -0.030 -3.843 9.634 1.00 96.75 206 ASN A CA 1
ATOM 1529 C C . ASN A 1 206 ? 1.336 -3.590 10.279 1.00 96.75 206 ASN A C 1
ATOM 1531 O O . ASN A 1 206 ? 2.384 -3.818 9.683 1.00 96.75 206 ASN A O 1
ATOM 1535 N N . TYR A 1 207 ? 1.303 -3.087 11.513 1.00 96.25 207 TYR A N 1
ATOM 1536 C CA . TYR A 1 207 ? 2.496 -2.706 12.269 1.00 96.25 207 TYR A CA 1
ATOM 1537 C C . TYR A 1 207 ? 3.464 -3.874 12.476 1.00 96.25 207 TYR A C 1
ATOM 1539 O O . TYR A 1 207 ? 4.658 -3.701 12.289 1.00 96.25 207 TYR A O 1
ATOM 1547 N N . ASN A 1 208 ? 2.941 -5.049 12.831 1.00 94.88 208 ASN A N 1
ATOM 1548 C CA . ASN A 1 208 ? 3.698 -6.288 13.000 1.00 94.88 208 ASN A CA 1
ATOM 1549 C C . ASN A 1 208 ? 2.756 -7.507 13.007 1.00 94.88 208 ASN A C 1
ATOM 1551 O O . ASN A 1 208 ? 1.528 -7.362 12.959 1.00 94.88 208 ASN A O 1
ATOM 1555 N N . ASP A 1 209 ? 3.320 -8.708 13.142 1.00 91.75 209 ASP A N 1
ATOM 1556 C CA . ASP A 1 209 ? 2.572 -9.974 13.186 1.00 91.75 209 ASP A CA 1
ATOM 1557 C C . ASP A 1 209 ? 1.544 -10.063 14.325 1.00 91.75 209 ASP A C 1
ATOM 1559 O O . ASP A 1 209 ? 0.498 -10.699 14.178 1.00 91.75 209 ASP A O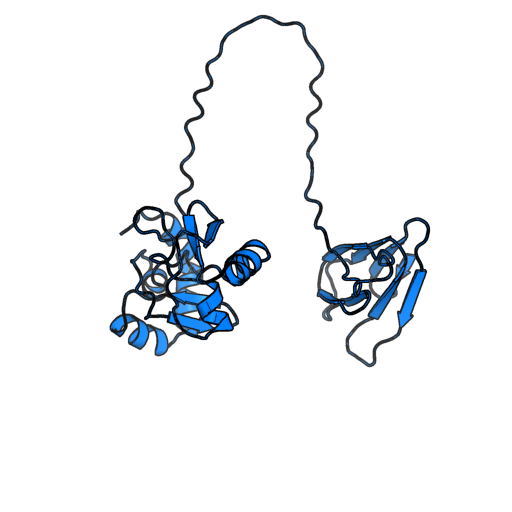 1
ATOM 1563 N N . SER A 1 210 ? 1.811 -9.437 15.474 1.00 94.69 210 SER A N 1
ATOM 1564 C CA . SER A 1 210 ? 0.865 -9.422 16.597 1.00 94.69 210 SER A CA 1
ATOM 1565 C C . SER A 1 210 ? -0.378 -8.599 16.250 1.00 94.69 210 SER A C 1
ATOM 1567 O O . SER A 1 210 ? -1.508 -9.062 16.401 1.00 94.69 210 SER A O 1
ATOM 1569 N N . VAL A 1 211 ? -0.177 -7.408 15.680 1.00 94.94 211 VAL A N 1
ATOM 1570 C CA . VAL A 1 211 ? -1.267 -6.549 15.203 1.00 94.94 211 VAL A CA 1
ATOM 1571 C C . VAL A 1 211 ? -2.000 -7.186 14.022 1.00 94.94 211 VAL A C 1
ATOM 1573 O O . VAL A 1 211 ? -3.222 -7.081 13.947 1.00 94.94 211 VAL A O 1
ATOM 1576 N N . LEU A 1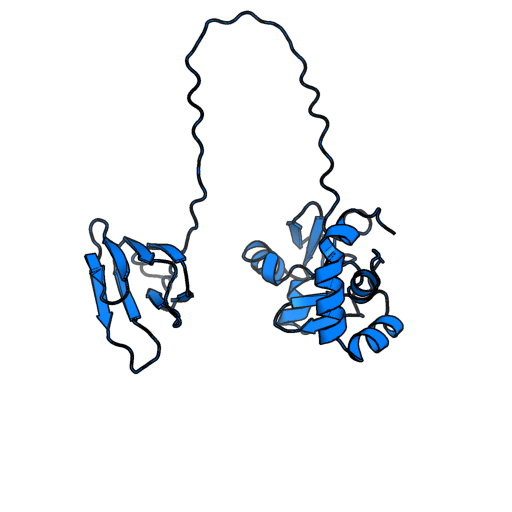 212 ? -1.297 -7.900 13.136 1.00 93.88 212 LEU A N 1
ATOM 1577 C CA . LEU A 1 212 ? -1.913 -8.678 12.059 1.00 93.88 212 LEU A CA 1
ATOM 1578 C C . LEU A 1 212 ? -2.860 -9.759 12.600 1.00 93.88 212 LEU A C 1
ATOM 1580 O O . LEU A 1 212 ? -3.941 -9.958 12.047 1.00 93.88 212 LEU A O 1
ATOM 1584 N N . LYS A 1 213 ? -2.487 -10.455 13.684 1.00 90.00 213 LYS A N 1
ATOM 1585 C CA . LYS A 1 213 ? -3.375 -11.434 14.334 1.00 90.00 213 LYS A CA 1
ATOM 1586 C C . LYS A 1 213 ? -4.657 -10.773 14.829 1.00 90.00 213 LYS A C 1
ATOM 1588 O O . LYS A 1 213 ? -5.725 -11.318 14.579 1.00 90.00 213 LYS A O 1
ATOM 1593 N N . THR A 1 214 ? -4.564 -9.598 15.454 1.00 88.00 214 THR A N 1
ATOM 1594 C CA . THR A 1 214 ? -5.742 -8.817 15.867 1.00 88.00 214 THR A CA 1
ATOM 1595 C C . THR A 1 214 ? -6.571 -8.379 14.662 1.00 88.00 214 THR A C 1
ATOM 1597 O O . THR A 1 214 ? -7.773 -8.609 14.636 1.00 88.00 214 THR A O 1
ATOM 1600 N N . TRP A 1 215 ? -5.942 -7.823 13.623 1.00 92.38 215 TRP A N 1
ATOM 1601 C CA . TRP A 1 215 ? -6.607 -7.432 12.375 1.00 92.38 215 TRP A CA 1
ATOM 1602 C C . TRP A 1 215 ? -7.419 -8.581 11.764 1.00 92.38 215 TRP A C 1
ATOM 1604 O O . TRP A 1 215 ? -8.574 -8.395 11.386 1.00 92.38 215 TRP A O 1
ATOM 1614 N N . ARG A 1 216 ? -6.847 -9.791 11.733 1.00 91.31 216 ARG A N 1
ATOM 1615 C CA . ARG A 1 216 ? -7.486 -10.994 11.180 1.00 91.31 216 ARG A CA 1
ATOM 1616 C C . ARG A 1 216 ? -8.714 -11.474 11.960 1.00 91.31 216 ARG A C 1
ATOM 1618 O O . ARG A 1 216 ? -9.462 -12.281 11.418 1.00 91.31 216 ARG A O 1
ATOM 1625 N N . GLN A 1 217 ? -8.948 -10.990 13.182 1.00 92.81 217 GLN A N 1
ATOM 1626 C CA . GLN A 1 217 ? -10.138 -11.351 13.963 1.00 92.81 217 GLN A CA 1
ATOM 1627 C C . GLN A 1 217 ? -11.425 -10.719 13.412 1.00 92.81 217 GLN A C 1
ATOM 1629 O O . GLN A 1 217 ? -12.485 -11.320 13.544 1.00 92.81 217 GLN A O 1
ATOM 1634 N N . ASP A 1 218 ? -11.343 -9.537 12.790 1.00 93.31 218 ASP A N 1
ATOM 1635 C CA . ASP A 1 218 ? -12.498 -8.836 12.205 1.00 93.31 218 ASP A CA 1
ATOM 1636 C C . ASP A 1 218 ? -12.061 -7.884 11.081 1.00 93.31 218 ASP A C 1
ATOM 1638 O O . ASP A 1 218 ? -12.229 -6.664 11.148 1.00 93.31 218 ASP A O 1
ATOM 1642 N N . VAL A 1 219 ? -11.459 -8.443 10.028 1.00 86.94 219 VAL A N 1
ATOM 1643 C CA . VAL A 1 219 ? -10.921 -7.653 8.907 1.00 86.94 219 VAL A CA 1
ATOM 1644 C C . VAL A 1 219 ? -11.977 -6.698 8.345 1.00 86.94 219 VAL A C 1
ATOM 1646 O O . VAL A 1 219 ? -11.715 -5.510 8.175 1.00 86.94 219 VAL A O 1
ATOM 1649 N N . SER A 1 220 ? -13.200 -7.185 8.122 1.00 93.69 220 SER A N 1
ATOM 1650 C CA . SER A 1 220 ? -14.279 -6.373 7.552 1.00 93.69 220 SER A CA 1
ATOM 1651 C C . SER A 1 220 ? -14.705 -5.214 8.463 1.00 93.69 220 SER A C 1
ATOM 1653 O O . SER A 1 220 ? -14.929 -4.100 7.981 1.00 93.69 220 SER A O 1
ATOM 1655 N N . GLY A 1 221 ? -14.794 -5.437 9.779 1.00 94.94 221 GLY A N 1
ATOM 1656 C CA . GLY A 1 221 ? -15.136 -4.396 10.740 1.00 94.94 221 GLY A CA 1
ATOM 1657 C C . GLY A 1 221 ? -14.016 -3.376 10.911 1.00 94.94 221 GLY A C 1
ATOM 1658 O O . GLY A 1 221 ? -14.292 -2.177 11.018 1.00 94.94 221 GLY A O 1
ATOM 1659 N N . TYR A 1 222 ? -12.754 -3.809 10.868 1.00 97.50 222 TYR A N 1
ATOM 1660 C CA . TYR A 1 222 ? -11.619 -2.891 10.914 1.00 97.50 222 TYR A CA 1
ATOM 1661 C C . TYR A 1 222 ? -11.459 -2.075 9.631 1.00 97.50 222 TYR A C 1
ATOM 1663 O O . TYR A 1 222 ? -11.178 -0.886 9.747 1.00 97.50 222 TYR A O 1
ATOM 1671 N N . ILE A 1 223 ? -11.718 -2.636 8.443 1.00 96.38 223 ILE A N 1
ATOM 1672 C CA . ILE A 1 223 ? -11.762 -1.866 7.185 1.00 96.38 223 ILE A CA 1
ATOM 1673 C C . ILE A 1 223 ? -12.810 -0.753 7.287 1.00 96.38 223 ILE A C 1
ATOM 1675 O O . ILE A 1 223 ? -12.482 0.412 7.088 1.00 96.38 223 ILE A O 1
ATOM 1679 N N . LYS A 1 224 ? -14.045 -1.071 7.704 1.00 98.06 224 LYS A N 1
ATOM 1680 C CA . LYS A 1 224 ? -15.110 -0.060 7.868 1.00 98.06 224 LYS A CA 1
ATOM 1681 C C . LYS A 1 224 ? -14.700 1.077 8.809 1.00 98.06 224 LYS A C 1
ATOM 1683 O O . LYS A 1 224 ? -14.967 2.244 8.527 1.00 98.06 224 LYS A O 1
ATOM 1688 N N . LYS A 1 225 ? -14.053 0.747 9.932 1.00 97.75 225 LYS A N 1
ATOM 1689 C CA . LYS A 1 225 ? -13.541 1.741 10.889 1.00 97.75 225 LYS A CA 1
ATOM 1690 C C . LYS A 1 225 ? -12.401 2.567 10.297 1.00 97.75 225 LYS A C 1
ATOM 1692 O O . LYS A 1 225 ? -12.387 3.783 10.460 1.00 97.75 225 LYS A O 1
ATOM 1697 N N . ALA A 1 226 ? -11.458 1.923 9.616 1.00 97.94 226 ALA A N 1
ATOM 1698 C CA . ALA A 1 226 ? -10.327 2.595 8.997 1.00 97.94 226 ALA A CA 1
ATOM 1699 C C . ALA A 1 226 ? -10.782 3.552 7.886 1.00 97.94 226 ALA A C 1
ATOM 1701 O O . ALA A 1 226 ? -10.345 4.699 7.878 1.00 97.94 226 ALA A O 1
ATOM 1702 N N . ASP A 1 227 ? -11.733 3.148 7.041 1.00 97.44 227 ASP A N 1
ATOM 1703 C CA . ASP A 1 227 ? -12.334 4.002 6.009 1.00 97.44 227 ASP A CA 1
ATOM 1704 C C . ASP A 1 227 ? -12.993 5.249 6.618 1.00 97.44 227 ASP A C 1
ATOM 1706 O O . ASP A 1 227 ? -12.764 6.369 6.157 1.00 97.44 227 ASP A O 1
ATOM 1710 N N . ALA A 1 228 ? -13.756 5.077 7.704 1.00 98.25 228 ALA A N 1
ATOM 1711 C CA . ALA A 1 228 ? -14.384 6.188 8.420 1.00 98.25 228 ALA A CA 1
ATOM 1712 C C . ALA A 1 228 ? -13.359 7.140 9.070 1.00 98.25 228 ALA A C 1
ATOM 1714 O O . ALA A 1 228 ? -13.587 8.350 9.149 1.00 98.25 228 ALA A O 1
ATOM 1715 N N . ASN A 1 229 ? -12.221 6.612 9.527 1.00 97.44 229 ASN A N 1
ATOM 1716 C CA . ASN A 1 229 ? -11.180 7.390 10.194 1.00 97.44 229 ASN A CA 1
ATOM 1717 C C . ASN A 1 229 ? -10.194 8.048 9.222 1.00 97.44 229 ASN A C 1
ATOM 1719 O O . ASN A 1 229 ? -9.600 9.075 9.566 1.00 97.44 229 ASN A O 1
ATOM 1723 N N . TRP A 1 230 ? -10.011 7.493 8.021 1.00 95.25 230 TRP A N 1
ATOM 1724 C CA . TRP A 1 230 ? -8.909 7.845 7.125 1.00 95.25 230 TRP A CA 1
ATOM 1725 C C . TRP A 1 230 ? -8.847 9.336 6.796 1.00 95.25 230 TRP A C 1
ATOM 1727 O O . TRP A 1 230 ? -7.770 9.930 6.825 1.00 95.25 230 TRP A O 1
ATOM 1737 N N . GLY A 1 231 ? -10.004 9.975 6.590 1.00 94.31 231 GLY A N 1
ATOM 1738 C CA . GLY A 1 231 ? -10.083 11.410 6.308 1.00 94.31 231 GLY A CA 1
ATOM 1739 C C . GLY A 1 231 ? -9.395 12.289 7.362 1.00 94.31 231 GLY A C 1
ATOM 1740 O O . GLY A 1 231 ? -8.833 13.320 6.999 1.00 94.31 231 GLY A O 1
ATOM 1741 N N . LYS A 1 232 ? -9.395 11.859 8.633 1.00 94.50 232 LYS A N 1
ATOM 1742 C CA . LYS A 1 232 ? -8.700 12.519 9.751 1.00 94.50 232 LYS A CA 1
ATOM 1743 C C . LYS A 1 232 ? -7.279 11.987 9.934 1.00 94.50 232 LYS A C 1
ATOM 1745 O O . LYS A 1 232 ? -6.360 12.773 10.133 1.00 94.50 232 LYS A O 1
ATOM 1750 N N . VAL A 1 233 ? -7.097 10.667 9.860 1.00 95.38 233 VAL A N 1
ATOM 1751 C CA . VAL A 1 233 ? -5.802 10.006 10.097 1.00 95.38 233 VAL A CA 1
ATOM 1752 C C . VAL A 1 233 ? -4.745 10.455 9.092 1.00 95.38 233 VAL A C 1
ATOM 1754 O O . VAL A 1 233 ? -3.614 10.723 9.486 1.00 95.38 233 VAL A O 1
ATOM 1757 N N . ARG A 1 234 ? -5.102 10.633 7.814 1.00 91.88 234 ARG A N 1
ATOM 1758 C CA . ARG A 1 234 ? -4.148 11.066 6.779 1.00 91.88 234 ARG A CA 1
ATOM 1759 C C . ARG A 1 234 ? -3.509 12.432 7.050 1.00 91.88 234 ARG A C 1
ATOM 1761 O O . ARG A 1 234 ? -2.420 12.690 6.559 1.00 91.88 234 ARG A O 1
ATOM 1768 N N . LEU A 1 235 ? -4.168 13.282 7.841 1.00 92.81 235 LEU A N 1
ATOM 1769 C CA . LEU A 1 235 ? -3.695 14.624 8.197 1.00 92.81 235 LEU A CA 1
ATOM 1770 C C . LEU A 1 235 ? -2.786 14.635 9.435 1.00 92.81 235 LEU A C 1
ATOM 1772 O O . LEU A 1 235 ? -2.240 15.681 9.780 1.00 92.81 235 LEU A O 1
ATOM 1776 N N . GLN A 1 236 ? -2.651 13.506 10.132 1.00 91.25 236 GLN A N 1
ATOM 1777 C CA . GLN A 1 236 ? -1.773 13.399 11.292 1.00 91.25 236 GLN A CA 1
ATOM 1778 C C . GLN A 1 236 ? -0.297 13.410 10.865 1.00 91.25 236 GLN A C 1
ATOM 1780 O O . GLN A 1 236 ? 0.018 12.990 9.743 1.00 91.25 236 GLN A O 1
ATOM 1785 N N . PRO A 1 237 ? 0.613 13.861 11.748 1.00 89.56 237 PRO A N 1
ATOM 1786 C CA . PRO A 1 237 ? 2.043 13.717 11.514 1.00 89.56 237 PRO A CA 1
ATOM 1787 C C . PRO A 1 237 ? 2.428 12.240 11.387 1.00 89.56 237 PRO A C 1
ATOM 1789 O O . PRO A 1 237 ? 1.725 11.352 11.876 1.00 89.56 237 PRO A O 1
ATOM 1792 N N . ASP A 1 238 ? 3.545 11.993 10.715 1.00 86.88 238 ASP A N 1
ATOM 1793 C CA . ASP A 1 238 ? 4.107 10.650 10.620 1.00 86.88 238 ASP A CA 1
ATOM 1794 C C . ASP A 1 238 ? 4.632 10.176 11.989 1.00 86.88 238 ASP A C 1
ATOM 1796 O O . ASP A 1 238 ? 5.037 11.015 12.800 1.00 86.88 238 ASP A O 1
ATOM 1800 N N . PRO A 1 239 ? 4.554 8.860 12.268 1.00 84.88 239 PRO A N 1
ATOM 1801 C CA . PRO A 1 239 ? 4.958 8.267 13.542 1.00 84.88 239 PRO A CA 1
ATOM 1802 C C . PRO A 1 239 ? 6.477 8.242 13.754 1.00 84.88 239 PRO A C 1
ATOM 1804 O O . PRO A 1 239 ? 7.228 8.244 12.752 1.00 84.88 239 PRO A O 1
#

pLDDT: mean 71.1, std 25.32, range [23.11, 98.69]

Secondary structure (DSSP, 8-state):
-B-TTSEEEEEPTT-EEEEE--SSS--EEEEEEEEEEEEE-S--SS-EEEEETTEEEEESS-EEEEEE-PPPTTS----B-----------PPP-------------------SS-EETTEEGGGB-TTHHHHTSS--B-EEEEEEEETTEEEEESSHHHHHHHHH-HHHHSPGGGGS-HHHHHTTS----EEEEEEEETTEEEEESSHHHHHHHTTSHHHHHHHHHHHHHHHTTSPP-

Organism: Rhizobium sullae (NCBI:txid50338)

Foldseek 3Di:
DADPQQKDKDFDPPWDKDWDDDPPQDTEIETPAGKMWIAGDQDDPHWYWYDYQPDIDTGNGDTFMWHFDDDDPPDDGDTDTDDDDDDDDDDDDDDDDDDDPDPPPPPPPPPLQQADDDVLAGPPQWQLQCCVVVVATDHFDPVQWDDDSSGIHGHVDVVSSVVCVVPVVLRQAPSNQFALLCLLVQEGDHFDRGLWDQDPSHIHTHNDVVVSVVCVVCVPSSNVSSVVRSVPHSPDDHD